Protein AF-A0A7Y1ZRL5-F1 (afdb_monomer_lite)

Radius of gyration: 30.41 Å; chains: 1; bounding box: 78×66×65 Å

Sequence (185 aa):
MGNNENMEHQAHEDAGFGELLNYFVDGILGANEQIVLFEHLTRCESCRTQLEAIMTFRRASRLEYIQIPPSVDDAFFNKLAINRANATTQHQKDVDRSILSANVALSLRTVLIAASVVFIIGLFVPSNMASGDTKIVETRQERVNLAGSAVSHAVQEAVYVFYPGLTITAEPVVEDLDERISIHN

Structure (mmCIF, N/CA/C/O backbone):
data_AF-A0A7Y1ZRL5-F1
#
_entry.id   AF-A0A7Y1ZRL5-F1
#
loop_
_atom_site.group_PDB
_atom_site.id
_atom_site.type_symbol
_atom_site.label_atom_id
_atom_site.label_alt_id
_atom_site.label_comp_id
_atom_site.label_asym_id
_atom_site.label_entity_id
_atom_site.label_seq_id
_atom_site.pdbx_PDB_ins_code
_atom_site.Cartn_x
_atom_site.Cartn_y
_atom_site.Cartn_z
_atom_site.occupancy
_atom_site.B_iso_or_equiv
_atom_site.auth_seq_id
_atom_site.auth_comp_id
_atom_site.auth_asym_id
_atom_site.auth_atom_id
_atom_site.pdbx_PDB_model_num
ATOM 1 N N . MET A 1 1 ? -29.703 -15.330 33.353 1.00 54.25 1 MET A N 1
ATOM 2 C CA . MET A 1 1 ? -30.588 -14.436 32.572 1.00 54.25 1 MET A CA 1
ATOM 3 C C . MET A 1 1 ? -30.128 -12.983 32.743 1.00 54.25 1 MET A C 1
ATOM 5 O O . MET A 1 1 ? -30.868 -12.195 33.300 1.00 54.25 1 MET A O 1
ATOM 9 N N . GLY A 1 2 ? -28.904 -12.628 32.327 1.00 54.22 2 GLY A N 1
ATOM 10 C CA . GLY A 1 2 ? -28.335 -11.299 32.632 1.00 54.22 2 GLY A CA 1
ATOM 11 C C . GLY A 1 2 ? -27.338 -10.745 31.610 1.00 54.22 2 GLY A C 1
ATOM 12 O O . GLY A 1 2 ? -26.551 -9.885 31.966 1.00 54.22 2 GLY A O 1
ATOM 13 N N . ASN A 1 3 ? -27.350 -11.231 30.361 1.00 59.69 3 ASN A N 1
ATOM 14 C CA . ASN A 1 3 ? -26.369 -10.824 29.340 1.00 59.69 3 ASN A CA 1
ATOM 15 C C . ASN A 1 3 ? -26.954 -9.983 28.188 1.00 59.69 3 ASN A C 1
ATOM 17 O O . ASN A 1 3 ? -26.206 -9.629 27.288 1.00 59.69 3 ASN A O 1
ATOM 21 N N . ASN A 1 4 ? -28.255 -9.662 28.185 1.00 59.91 4 ASN A N 1
ATOM 22 C CA . ASN A 1 4 ? -28.870 -8.976 27.037 1.00 59.91 4 ASN A CA 1
ATOM 23 C C . ASN A 1 4 ? -28.766 -7.444 27.080 1.00 59.91 4 ASN A C 1
ATOM 25 O O . ASN A 1 4 ? -28.758 -6.828 26.023 1.00 59.91 4 ASN A O 1
ATOM 29 N N . GLU A 1 5 ? -28.627 -6.820 28.252 1.00 63.09 5 GLU A N 1
ATOM 30 C CA . GLU A 1 5 ? -28.636 -5.348 28.353 1.00 63.09 5 GLU A CA 1
ATOM 31 C C . GLU A 1 5 ? -27.315 -4.702 27.887 1.00 63.09 5 GLU A C 1
ATOM 33 O O . GLU A 1 5 ? -27.314 -3.576 27.401 1.00 63.09 5 GLU A O 1
ATOM 38 N N . ASN A 1 6 ? -26.191 -5.431 27.921 1.00 59.66 6 ASN A N 1
ATOM 39 C CA . ASN A 1 6 ? -24.908 -4.925 27.409 1.00 59.66 6 ASN A CA 1
ATOM 40 C C . ASN A 1 6 ? -24.822 -4.909 25.873 1.00 59.66 6 ASN A C 1
ATOM 42 O O . ASN A 1 6 ? -23.938 -4.259 25.322 1.00 59.66 6 ASN A O 1
ATOM 46 N N . MET A 1 7 ? -25.719 -5.609 25.176 1.00 58.34 7 MET A N 1
ATOM 47 C CA . MET A 1 7 ? -25.650 -5.755 23.721 1.00 58.34 7 MET A CA 1
ATOM 48 C C . MET A 1 7 ? -26.295 -4.567 22.981 1.00 58.34 7 MET A C 1
ATOM 50 O O . MET A 1 7 ? -25.880 -4.243 21.871 1.00 58.34 7 MET A O 1
ATOM 54 N N . GLU A 1 8 ? -27.254 -3.868 23.601 1.00 60.03 8 GLU A N 1
ATOM 55 C CA . GLU A 1 8 ? -27.937 -2.717 22.982 1.00 60.03 8 GLU A CA 1
ATOM 56 C C . GLU A 1 8 ? -27.113 -1.425 23.030 1.00 60.03 8 GLU A C 1
ATOM 58 O O . GLU A 1 8 ? -27.149 -0.643 22.080 1.00 60.03 8 GLU A O 1
ATOM 63 N N . HIS A 1 9 ? -26.316 -1.202 24.081 1.00 57.09 9 HIS A N 1
ATOM 64 C CA . HIS A 1 9 ? -25.442 -0.025 24.127 1.00 57.09 9 HIS A CA 1
ATOM 65 C C . HIS A 1 9 ? -24.246 -0.124 23.178 1.00 57.09 9 HIS A C 1
ATOM 67 O O . HIS A 1 9 ? -23.812 0.893 22.642 1.00 57.09 9 HIS A O 1
ATOM 73 N N . GLN A 1 10 ? -23.773 -1.337 22.893 1.00 58.97 10 GLN A N 1
ATOM 74 C CA . GLN A 1 10 ? -22.658 -1.553 21.973 1.00 58.97 10 GLN A CA 1
ATOM 75 C C . GLN A 1 10 ? -23.055 -1.292 20.507 1.00 58.97 10 GLN A C 1
ATOM 77 O O . GLN A 1 10 ? -22.264 -0.769 19.731 1.00 58.97 10 GLN A O 1
ATOM 82 N N . ALA A 1 11 ? -24.318 -1.541 20.147 1.00 60.44 11 ALA A N 1
ATOM 83 C CA . ALA A 1 11 ? -24.822 -1.314 18.792 1.00 60.44 11 ALA A CA 1
ATOM 84 C C . ALA A 1 11 ? -24.900 0.175 18.392 1.00 60.44 11 ALA A C 1
ATOM 86 O O . ALA A 1 11 ? -24.890 0.493 17.203 1.00 60.44 11 ALA A O 1
ATOM 87 N N . HIS A 1 12 ? -24.996 1.092 19.361 1.00 59.75 12 HIS A N 1
ATOM 88 C CA . HIS A 1 12 ? -25.202 2.515 19.081 1.00 59.75 12 HIS A CA 1
ATOM 89 C C . HIS A 1 12 ? -23.893 3.291 18.851 1.00 59.75 12 HIS A C 1
ATOM 91 O O . HIS A 1 12 ? -23.906 4.265 18.097 1.00 59.75 12 HIS A O 1
ATOM 97 N N . GLU A 1 13 ? -22.773 2.861 19.448 1.00 63.38 13 GLU A N 1
ATOM 98 C CA . GLU A 1 13 ? -21.440 3.426 19.167 1.00 63.38 13 GLU A CA 1
ATOM 99 C C . GLU A 1 13 ? -20.881 2.944 17.819 1.00 63.38 13 GLU A C 1
ATOM 101 O O . GLU A 1 13 ? -20.238 3.718 17.106 1.00 63.38 13 GLU A O 1
ATOM 106 N N . ASP A 1 14 ? -21.198 1.713 17.409 1.00 68.06 14 ASP A N 1
ATOM 107 C CA . ASP A 1 14 ? -20.734 1.142 16.136 1.00 68.06 14 ASP A CA 1
ATOM 108 C C . ASP A 1 14 ? -21.329 1.857 14.903 1.00 68.06 14 ASP A C 1
ATOM 110 O O . ASP A 1 14 ? -20.720 1.877 13.829 1.00 68.06 14 ASP A O 1
ATOM 114 N N . ALA A 1 15 ? -22.489 2.509 15.047 1.00 74.94 15 ALA A N 1
ATOM 115 C CA . ALA A 1 15 ? -23.178 3.183 13.945 1.00 74.94 15 ALA A CA 1
ATOM 116 C C . ALA A 1 15 ? -22.355 4.327 13.317 1.00 74.94 15 ALA A C 1
ATOM 118 O O . ALA A 1 15 ? -22.410 4.521 12.103 1.00 74.94 15 ALA A O 1
ATOM 119 N N . GLY A 1 16 ? -21.557 5.051 14.113 1.00 85.50 16 GLY A N 1
ATOM 120 C CA . GLY A 1 16 ? -20.713 6.144 13.611 1.00 85.50 16 GLY A CA 1
ATOM 121 C C . GLY A 1 16 ? -19.502 5.658 12.807 1.00 85.50 16 GLY A C 1
ATOM 122 O O . GLY A 1 16 ? -19.075 6.307 11.852 1.00 85.50 16 GLY A O 1
ATOM 123 N N . PHE A 1 17 ? -18.971 4.478 13.135 1.00 92.50 17 PHE A N 1
ATOM 124 C CA . PHE A 1 17 ? -17.805 3.924 12.443 1.00 92.50 17 PHE A CA 1
ATOM 125 C C . PHE A 1 17 ? -18.144 3.344 11.069 1.00 92.50 17 PHE A C 1
ATOM 127 O O . PHE A 1 17 ? -17.279 3.317 10.191 1.00 92.50 17 PHE A O 1
ATOM 134 N N . GLY A 1 18 ? -19.400 2.950 10.843 1.00 92.56 18 GLY A N 1
ATOM 135 C CA . GLY A 1 18 ? -19.868 2.523 9.523 1.00 92.56 18 GLY A CA 1
ATOM 136 C C . GLY A 1 18 ? -19.705 3.607 8.451 1.00 92.56 18 GLY A C 1
ATOM 137 O O . GLY A 1 18 ? -19.315 3.307 7.323 1.00 92.56 18 GLY A O 1
ATOM 138 N N . GLU A 1 19 ? -19.938 4.874 8.799 1.00 94.56 19 GLU A N 1
ATOM 139 C CA . GLU A 1 19 ? -19.763 6.002 7.877 1.00 94.56 19 GLU A CA 1
ATOM 140 C C . GLU A 1 19 ? -18.278 6.267 7.577 1.00 94.56 19 GLU A C 1
ATOM 142 O O . GLU A 1 19 ? -17.886 6.366 6.412 1.00 94.56 19 GLU A O 1
ATOM 147 N N . LEU A 1 20 ? -17.429 6.264 8.612 1.00 96.81 20 LEU A N 1
ATOM 148 C CA . LEU A 1 20 ? -15.976 6.417 8.464 1.00 96.81 20 LEU A CA 1
ATOM 149 C C . LEU A 1 20 ? -15.363 5.307 7.600 1.00 96.81 20 LEU A C 1
ATOM 151 O O . LEU A 1 20 ? -14.459 5.573 6.808 1.00 96.81 20 LEU A O 1
ATOM 155 N N . LEU A 1 21 ? -15.863 4.072 7.716 1.00 96.69 21 LEU A N 1
ATOM 156 C CA . LEU A 1 21 ? -15.452 2.958 6.861 1.00 96.69 21 LEU A CA 1
ATOM 157 C C . LEU A 1 21 ? -15.752 3.226 5.384 1.00 96.69 21 LEU A C 1
ATOM 159 O O . LEU A 1 21 ? -14.894 2.965 4.540 1.00 96.69 21 LEU A O 1
ATOM 163 N N . ASN A 1 22 ? -16.929 3.767 5.064 1.00 95.62 22 ASN A N 1
ATOM 164 C CA . ASN A 1 22 ? -17.282 4.108 3.685 1.00 95.62 22 ASN A CA 1
ATOM 165 C C . ASN A 1 22 ? -16.369 5.213 3.140 1.00 95.62 22 ASN A C 1
ATOM 167 O O . ASN A 1 22 ? -15.776 5.042 2.076 1.00 95.62 22 ASN A O 1
ATOM 171 N N . TYR A 1 23 ? -16.155 6.286 3.906 1.00 97.62 23 TYR A N 1
ATOM 172 C CA . TYR A 1 23 ? -15.231 7.361 3.529 1.00 97.62 23 TYR A CA 1
ATOM 173 C C . TYR A 1 23 ? -13.789 6.878 3.355 1.00 97.62 23 TYR A C 1
ATOM 175 O O . TYR A 1 23 ? -13.093 7.315 2.435 1.00 97.62 23 TYR A O 1
ATOM 183 N N . PHE A 1 24 ? -13.335 5.953 4.206 1.00 97.81 24 PHE A N 1
ATOM 184 C CA . PHE A 1 24 ? -12.020 5.328 4.075 1.00 97.81 24 PHE A CA 1
ATOM 185 C C . PHE A 1 24 ? -11.912 4.536 2.776 1.00 97.81 24 PHE A C 1
ATOM 187 O O . PHE A 1 24 ? -10.957 4.695 2.016 1.00 97.81 24 PHE A O 1
ATOM 194 N N . VAL A 1 25 ? -12.913 3.704 2.501 1.00 96.75 25 VAL A N 1
ATOM 195 C CA . VAL A 1 25 ? -12.975 2.885 1.294 1.00 96.75 25 VAL A CA 1
ATOM 196 C C . VAL A 1 25 ? -13.019 3.770 0.043 1.00 96.75 25 VAL A C 1
ATOM 198 O O . VAL A 1 25 ? -12.340 3.469 -0.940 1.00 96.75 25 VAL A O 1
ATOM 201 N N . ASP A 1 26 ? -13.743 4.882 0.069 1.00 96.38 26 ASP A N 1
ATOM 202 C CA . ASP A 1 26 ? -13.809 5.840 -1.039 1.00 96.38 26 ASP A CA 1
ATOM 203 C C . ASP A 1 26 ? -12.564 6.734 -1.167 1.00 96.38 26 ASP A C 1
ATOM 205 O O . ASP A 1 26 ? -12.403 7.414 -2.177 1.00 96.38 26 ASP A O 1
ATOM 209 N N . GLY A 1 27 ? -11.637 6.677 -0.205 1.00 97.50 27 GLY A N 1
ATOM 210 C CA . GLY A 1 27 ? -10.384 7.433 -0.234 1.00 97.50 27 GLY A CA 1
ATOM 211 C C . GLY A 1 27 ? -10.542 8.920 0.089 1.00 97.50 27 GLY A C 1
ATOM 212 O O . GLY A 1 27 ? -9.632 9.696 -0.189 1.00 97.50 27 GLY A O 1
ATOM 213 N N . ILE A 1 28 ? -11.677 9.318 0.669 1.00 98.25 28 ILE A N 1
ATOM 214 C CA . ILE A 1 28 ? -11.983 10.711 1.036 1.00 98.25 28 ILE A CA 1
ATOM 215 C C . ILE A 1 28 ? -11.766 11.005 2.525 1.00 98.25 28 ILE A C 1
ATOM 217 O O . ILE A 1 28 ? -11.845 12.158 2.938 1.00 98.25 28 ILE A O 1
ATOM 221 N N . LEU A 1 29 ? -11.473 9.979 3.331 1.00 97.94 29 LEU A N 1
ATOM 222 C CA . LEU A 1 29 ? -11.256 10.128 4.769 1.00 97.94 29 LEU A CA 1
ATOM 223 C C . LEU A 1 29 ? -9.944 10.869 5.069 1.00 97.94 29 LEU A C 1
ATOM 225 O O . LEU A 1 29 ? -8.879 10.475 4.579 1.00 97.94 29 LEU A O 1
ATOM 229 N N . GLY A 1 30 ? -9.996 11.907 5.907 1.00 97.50 30 GLY A N 1
ATOM 230 C CA . GLY A 1 30 ? -8.820 12.703 6.258 1.00 97.50 30 GLY A CA 1
ATOM 231 C C . GLY A 1 30 ? -7.794 11.923 7.089 1.00 97.50 30 GLY A C 1
ATOM 232 O O . GLY A 1 30 ? -8.128 10.970 7.788 1.00 97.50 30 GLY A O 1
ATOM 233 N N . ALA A 1 31 ? -6.525 12.348 7.072 1.00 97.19 31 ALA A N 1
ATOM 234 C CA . ALA A 1 31 ? -5.444 11.641 7.774 1.00 97.19 31 ALA A CA 1
ATOM 235 C C . ALA A 1 31 ? -5.694 11.485 9.290 1.00 97.19 31 ALA A C 1
ATOM 237 O O . ALA A 1 31 ? -5.415 10.433 9.858 1.00 97.19 31 ALA A O 1
ATOM 238 N N . ASN A 1 32 ? -6.263 12.506 9.941 1.00 97.25 32 ASN A N 1
ATOM 239 C CA . ASN A 1 32 ? -6.581 12.450 11.372 1.00 97.25 32 ASN A CA 1
ATOM 240 C C . ASN A 1 32 ? -7.699 11.440 11.674 1.00 97.25 32 ASN A C 1
ATOM 242 O O . ASN A 1 32 ? -7.618 10.693 12.644 1.00 97.25 32 ASN A O 1
ATOM 246 N N . 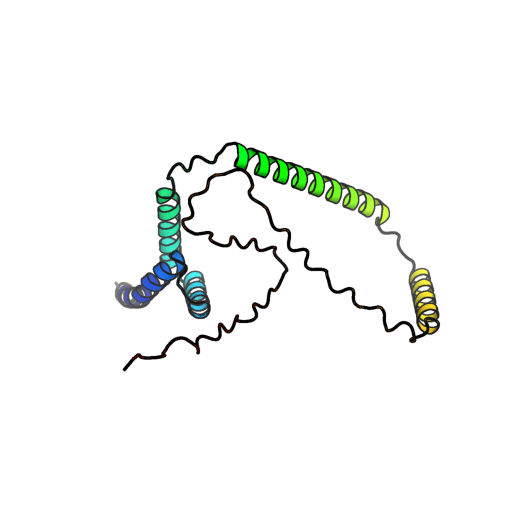GLU A 1 33 ? -8.724 11.383 10.826 1.00 97.19 33 GLU A N 1
ATOM 247 C CA . GLU A 1 33 ? -9.855 10.465 10.982 1.00 97.19 33 GLU A CA 1
ATOM 248 C C . GLU A 1 33 ? -9.448 9.020 10.675 1.00 97.19 33 GLU A C 1
ATOM 250 O O . GLU A 1 33 ? -9.928 8.091 11.322 1.00 97.19 33 GLU A O 1
ATOM 255 N N . GLN A 1 34 ? -8.503 8.820 9.748 1.00 97.88 34 GLN A N 1
ATOM 256 C CA . GLN A 1 34 ? -7.908 7.508 9.488 1.00 97.88 34 GLN A CA 1
ATOM 257 C C . GLN A 1 34 ? -7.235 6.934 10.741 1.00 97.88 34 GLN A C 1
ATOM 259 O O . GLN A 1 34 ? -7.406 5.751 11.023 1.00 97.88 34 GLN A O 1
ATOM 264 N N . ILE A 1 35 ? -6.515 7.751 11.522 1.00 97.81 35 ILE A N 1
ATOM 265 C CA . ILE A 1 35 ? -5.890 7.299 12.779 1.00 97.81 35 ILE A CA 1
ATOM 266 C C . ILE A 1 35 ? -6.960 6.792 13.754 1.00 97.81 35 ILE A C 1
ATOM 268 O O . ILE A 1 35 ? -6.815 5.698 14.299 1.00 97.81 35 ILE A O 1
ATOM 272 N N . VAL A 1 36 ? -8.048 7.550 13.923 1.00 96.81 36 VAL A N 1
ATOM 273 C CA . VAL A 1 36 ? -9.169 7.185 14.807 1.00 96.81 36 VAL A CA 1
ATOM 274 C C . VAL A 1 36 ? -9.846 5.893 14.339 1.00 96.81 36 VAL A C 1
ATOM 276 O O . VAL A 1 36 ? -10.085 4.989 15.143 1.00 96.81 36 VAL A O 1
ATOM 279 N N . LEU A 1 37 ? -10.107 5.765 13.035 1.00 97.06 37 LEU A N 1
ATOM 280 C CA . LEU A 1 37 ? -10.684 4.556 12.450 1.00 97.06 37 LEU A CA 1
ATOM 281 C C . LEU A 1 37 ? -9.774 3.340 12.665 1.00 97.06 37 LEU A C 1
ATOM 283 O O . LEU A 1 37 ? -10.248 2.282 13.081 1.00 97.06 37 LEU A O 1
ATOM 287 N N . PHE A 1 38 ? -8.469 3.470 12.415 1.00 97.69 38 PHE A N 1
ATOM 288 C CA . PHE A 1 38 ? -7.532 2.364 12.603 1.00 97.69 38 PHE A CA 1
ATOM 289 C C . PHE A 1 38 ? -7.394 1.965 14.068 1.00 97.69 38 PHE A C 1
ATOM 291 O O . PHE A 1 38 ? -7.361 0.768 14.354 1.00 97.69 38 PHE A O 1
ATOM 298 N N . GLU A 1 39 ? -7.376 2.921 14.999 1.00 97.12 39 GLU A N 1
ATOM 299 C CA . GLU A 1 39 ? -7.395 2.610 16.428 1.00 97.12 39 GLU A CA 1
ATOM 300 C C . GLU A 1 39 ? -8.628 1.766 16.785 1.00 97.12 39 GLU A C 1
ATOM 302 O O . GLU A 1 39 ? -8.487 0.711 17.413 1.00 97.12 39 GLU A O 1
ATOM 307 N N . HIS A 1 40 ? -9.815 2.159 16.318 1.00 96.06 40 HIS A N 1
ATOM 308 C CA . HIS A 1 40 ? -11.042 1.391 16.532 1.00 96.06 40 HIS A CA 1
ATOM 309 C C . HIS A 1 40 ? -10.962 -0.015 15.911 1.00 96.06 40 HIS A C 1
ATOM 311 O O . HIS A 1 40 ? -11.255 -1.007 16.584 1.00 96.06 40 HIS A O 1
ATOM 317 N N . LEU A 1 41 ? -10.475 -0.137 14.671 1.00 96.75 41 LEU A N 1
ATOM 318 C CA . LEU A 1 41 ? -10.327 -1.427 13.985 1.00 96.75 41 LEU A CA 1
ATOM 319 C C . LEU A 1 41 ? -9.391 -2.399 14.716 1.00 96.75 41 LEU A C 1
ATOM 321 O O . LEU A 1 41 ? -9.574 -3.610 14.609 1.00 96.75 41 LEU A O 1
ATOM 325 N N . THR A 1 42 ? -8.411 -1.923 15.491 1.00 97.75 42 THR A N 1
ATOM 326 C CA . THR A 1 42 ? -7.574 -2.834 16.297 1.00 97.75 42 THR A CA 1
ATOM 327 C C . THR A 1 42 ? -8.335 -3.504 17.442 1.00 97.75 42 THR A C 1
ATOM 329 O O . THR A 1 42 ? -7.941 -4.589 17.876 1.00 97.75 42 THR A O 1
ATOM 332 N N . ARG A 1 43 ? -9.422 -2.885 17.919 1.00 96.12 43 ARG A N 1
ATOM 333 C CA . ARG A 1 43 ? -10.199 -3.330 19.087 1.00 96.12 43 ARG A CA 1
ATOM 334 C C . ARG A 1 43 ? -11.541 -3.961 18.711 1.00 96.12 43 ARG A C 1
ATOM 336 O O . ARG A 1 43 ? -12.042 -4.784 19.469 1.00 96.12 43 ARG A O 1
ATOM 343 N N . CYS A 1 44 ? -12.105 -3.602 17.558 1.00 95.31 44 CYS A N 1
ATOM 344 C CA . CYS A 1 44 ? -13.449 -3.995 17.145 1.00 95.31 44 CYS A CA 1
ATOM 345 C C . CYS A 1 44 ? -13.436 -5.042 16.016 1.00 95.31 44 CYS A C 1
ATOM 347 O O . CYS A 1 44 ? -13.074 -4.761 14.871 1.00 95.31 44 CYS A O 1
ATOM 349 N N . GLU A 1 45 ? -13.834 -6.280 16.323 1.00 95.19 45 GLU A N 1
ATOM 350 C CA . GLU A 1 45 ? -13.877 -7.374 15.342 1.00 95.19 45 GLU A CA 1
ATOM 351 C C . GLU A 1 45 ? -15.009 -7.225 14.315 1.00 95.19 45 GLU A C 1
ATOM 353 O O . GLU A 1 45 ? -14.791 -7.497 13.131 1.00 95.19 45 GLU A O 1
ATOM 358 N N . SER A 1 46 ? -16.180 -6.729 14.724 1.00 93.56 46 SER A N 1
ATOM 359 C CA . SER A 1 46 ? -17.317 -6.490 13.822 1.00 93.56 46 SER A CA 1
ATOM 360 C C . SER A 1 46 ? -16.950 -5.488 12.722 1.00 93.56 46 SER A C 1
ATOM 362 O O . SER A 1 46 ? -17.129 -5.778 11.541 1.00 93.56 46 SER A O 1
ATOM 364 N N . CYS A 1 47 ? -16.321 -4.361 13.063 1.00 95.31 47 CYS A N 1
ATOM 365 C CA . CYS A 1 47 ? -15.901 -3.378 12.062 1.00 95.31 47 CYS A CA 1
ATOM 366 C C . CYS A 1 47 ? -14.796 -3.901 11.128 1.00 95.31 47 CYS A C 1
ATOM 368 O O . CYS A 1 47 ? -14.797 -3.579 9.939 1.00 95.31 47 CYS A O 1
ATOM 370 N N . ARG A 1 48 ? -13.881 -4.758 11.610 1.00 97.00 48 ARG A N 1
ATOM 371 C CA . ARG A 1 48 ? -12.887 -5.416 10.736 1.00 97.00 48 ARG A CA 1
ATOM 372 C C . ARG A 1 48 ? -13.539 -6.349 9.725 1.00 97.00 48 ARG A C 1
ATOM 374 O O . ARG A 1 48 ? -13.209 -6.285 8.543 1.00 97.00 48 ARG A O 1
ATOM 381 N N . THR A 1 49 ? -14.459 -7.196 10.180 1.00 96.56 49 THR A N 1
ATOM 382 C CA . THR A 1 49 ? -15.174 -8.126 9.292 1.00 96.56 49 THR A CA 1
ATOM 383 C C . THR A 1 49 ? -16.035 -7.375 8.274 1.00 96.56 49 THR A C 1
ATOM 385 O O . THR A 1 49 ? -16.066 -7.748 7.101 1.00 96.56 49 THR A O 1
ATOM 388 N N . GLN A 1 50 ? -16.649 -6.254 8.669 1.00 95.88 50 GLN A N 1
ATOM 389 C CA . GLN A 1 50 ? -17.368 -5.368 7.751 1.00 95.88 50 GLN A CA 1
ATOM 390 C C . GLN A 1 50 ? -16.441 -4.754 6.689 1.00 95.88 50 GLN A C 1
ATOM 392 O O . GLN A 1 50 ? -16.761 -4.799 5.499 1.00 95.88 50 GLN A O 1
ATOM 397 N N . LEU A 1 51 ? -15.277 -4.226 7.086 1.00 97.00 51 LEU A N 1
ATOM 398 C CA . LEU A 1 51 ? -14.278 -3.700 6.150 1.00 97.00 51 LEU A CA 1
ATOM 399 C C . LEU A 1 51 ? -13.811 -4.772 5.155 1.00 97.00 51 LEU A C 1
ATOM 401 O O . LEU A 1 51 ? -13.734 -4.518 3.952 1.00 97.00 51 LEU A O 1
ATOM 405 N N . GLU A 1 52 ? -13.526 -5.982 5.637 1.00 97.69 52 GLU A N 1
ATOM 406 C CA . GLU A 1 52 ? -13.126 -7.108 4.791 1.00 97.69 52 GLU A CA 1
ATOM 407 C C . GLU A 1 52 ? -14.218 -7.482 3.777 1.00 97.69 52 GLU A C 1
ATOM 409 O O . GLU A 1 52 ? -13.916 -7.683 2.593 1.00 97.69 52 GLU A O 1
ATOM 414 N N . ALA A 1 53 ? -15.485 -7.507 4.202 1.00 96.75 53 ALA A N 1
ATOM 415 C CA . ALA A 1 53 ? -16.620 -7.761 3.320 1.00 96.75 53 ALA A CA 1
ATOM 416 C C . ALA A 1 53 ? -16.738 -6.694 2.218 1.00 96.75 53 ALA A C 1
ATOM 418 O O . ALA A 1 53 ? -16.867 -7.042 1.041 1.00 96.75 53 ALA A O 1
ATOM 419 N N . ILE A 1 54 ? -16.611 -5.407 2.567 1.00 95.94 54 ILE A N 1
ATOM 420 C CA . ILE A 1 54 ? -16.643 -4.296 1.601 1.00 95.94 54 ILE A CA 1
ATOM 421 C C . ILE A 1 54 ? -15.482 -4.405 0.602 1.00 95.94 54 ILE A C 1
ATOM 423 O O . ILE A 1 54 ? -15.680 -4.272 -0.609 1.00 95.94 54 ILE A O 1
ATOM 427 N N . MET A 1 55 ? -14.267 -4.689 1.078 1.00 95.44 55 MET A N 1
ATOM 428 C CA . MET A 1 55 ? -13.087 -4.833 0.217 1.00 95.44 55 MET A CA 1
ATOM 429 C C . MET A 1 55 ? -13.199 -6.044 -0.714 1.00 95.44 55 MET A C 1
ATOM 431 O O . MET A 1 55 ? -12.825 -5.958 -1.887 1.00 95.44 55 MET A O 1
ATOM 435 N N . THR A 1 56 ? -13.745 -7.154 -0.221 1.00 94.62 56 THR A N 1
ATOM 436 C CA . THR A 1 56 ? -14.006 -8.358 -1.021 1.00 94.62 56 THR A CA 1
ATOM 437 C C . THR A 1 56 ? -15.048 -8.082 -2.096 1.00 94.62 56 THR A C 1
ATOM 439 O O . THR A 1 56 ? -14.809 -8.380 -3.269 1.00 94.62 56 THR A O 1
ATOM 442 N N . PHE A 1 57 ? -16.156 -7.434 -1.729 1.00 93.81 57 PHE A N 1
ATOM 443 C CA . PHE A 1 57 ? -17.177 -7.001 -2.677 1.00 93.81 57 PHE A CA 1
ATOM 444 C C . PHE A 1 57 ? -16.586 -6.082 -3.750 1.00 93.81 57 PHE A C 1
ATOM 446 O O . PHE A 1 57 ? -16.785 -6.321 -4.938 1.00 93.81 57 PHE A O 1
ATOM 453 N N . ARG A 1 58 ? -15.779 -5.085 -3.365 1.00 90.94 58 ARG A N 1
ATOM 454 C CA . ARG A 1 58 ? -15.122 -4.189 -4.326 1.00 90.94 58 ARG A CA 1
ATOM 455 C C . ARG A 1 58 ? -14.208 -4.933 -5.290 1.00 90.94 58 ARG A C 1
ATOM 457 O O . ARG A 1 58 ? -14.278 -4.677 -6.490 1.00 90.94 58 ARG A O 1
ATOM 464 N N . ARG A 1 59 ? -13.391 -5.871 -4.805 1.00 88.62 59 ARG A N 1
ATOM 465 C CA . ARG A 1 59 ? -12.547 -6.710 -5.673 1.00 88.62 59 ARG A CA 1
ATOM 466 C C . ARG A 1 59 ? -13.383 -7.521 -6.658 1.00 88.62 59 ARG A C 1
ATOM 468 O O . ARG A 1 59 ? -13.035 -7.551 -7.830 1.00 88.62 59 ARG A O 1
ATOM 475 N N . ALA A 1 60 ? -14.484 -8.116 -6.201 1.00 88.25 60 ALA A N 1
ATOM 476 C CA . ALA A 1 60 ? -15.395 -8.868 -7.061 1.00 88.25 60 ALA A CA 1
ATOM 477 C C . ALA A 1 60 ? -16.113 -7.966 -8.082 1.00 88.25 60 ALA A C 1
ATOM 479 O O . ALA A 1 60 ? -16.255 -8.344 -9.239 1.00 88.25 60 ALA A O 1
ATOM 480 N N . SER A 1 61 ? -16.517 -6.756 -7.682 1.00 89.00 61 SER A N 1
ATOM 481 C CA . SER A 1 61 ? -17.198 -5.792 -8.559 1.00 89.00 61 SER A CA 1
ATOM 482 C C . SER A 1 61 ? -16.281 -5.198 -9.631 1.00 89.00 61 SER A C 1
ATOM 484 O O . SER A 1 61 ? -16.731 -4.905 -10.729 1.00 89.00 61 SER A O 1
ATOM 486 N N . ARG A 1 62 ? -14.981 -5.062 -9.336 1.00 83.38 62 ARG A N 1
ATOM 487 C CA . ARG A 1 62 ? -13.966 -4.546 -10.266 1.00 83.38 62 ARG A CA 1
ATOM 488 C C . ARG A 1 62 ? -13.473 -5.593 -11.266 1.00 83.38 62 ARG A C 1
ATOM 490 O O . ARG A 1 62 ? -12.529 -5.317 -11.997 1.00 83.38 62 ARG A O 1
ATOM 497 N N . LEU A 1 63 ? -14.098 -6.770 -11.332 1.00 72.38 63 LEU A N 1
ATOM 498 C CA . LEU A 1 63 ? -13.824 -7.786 -12.353 1.00 72.38 63 LEU A CA 1
ATOM 499 C C . LEU A 1 63 ? -14.394 -7.405 -13.732 1.00 72.38 63 LEU A C 1
ATOM 501 O O . LEU A 1 63 ? -14.799 -8.275 -14.503 1.00 72.38 63 LEU A O 1
ATOM 505 N N . GLU A 1 64 ? -14.406 -6.117 -14.074 1.00 70.62 64 GLU A N 1
ATOM 506 C CA . GLU A 1 64 ? -14.492 -5.740 -15.476 1.00 70.62 64 GLU A CA 1
ATOM 507 C C . GLU A 1 64 ? -13.208 -6.216 -16.149 1.00 70.62 64 GLU A C 1
ATOM 509 O O . GLU A 1 64 ? -12.094 -5.939 -15.698 1.00 70.62 64 GLU A O 1
ATOM 514 N N . TYR A 1 65 ? -13.370 -7.009 -17.204 1.00 67.31 65 TYR A N 1
ATOM 515 C CA . TYR A 1 65 ? -12.257 -7.533 -17.974 1.00 67.31 65 TYR A CA 1
ATOM 516 C C . TYR A 1 65 ? -11.604 -6.373 -18.736 1.00 67.31 65 TYR A C 1
ATOM 518 O O . TYR A 1 65 ? -11.953 -6.081 -19.880 1.00 67.31 65 TYR A O 1
ATOM 526 N N . ILE A 1 66 ? -10.678 -5.673 -18.082 1.00 76.50 66 ILE A N 1
ATOM 527 C CA . ILE A 1 66 ? -9.835 -4.676 -18.731 1.00 76.50 66 ILE A CA 1
ATOM 528 C C . ILE A 1 66 ? -8.886 -5.456 -19.642 1.00 76.50 66 ILE A C 1
ATOM 530 O O . ILE A 1 66 ? -7.954 -6.108 -19.171 1.00 76.50 66 ILE A O 1
ATOM 534 N N . GLN A 1 67 ? -9.145 -5.423 -20.952 1.00 78.69 67 GLN A N 1
ATOM 535 C CA . GLN A 1 67 ? -8.200 -5.928 -21.946 1.00 78.69 67 GLN A CA 1
ATOM 536 C C . GLN A 1 67 ? -6.958 -5.039 -21.895 1.00 78.69 67 GLN A C 1
ATOM 538 O O . GLN A 1 67 ? -6.970 -3.916 -22.399 1.00 78.69 67 GLN A O 1
ATOM 543 N N . ILE A 1 68 ? -5.897 -5.520 -21.253 1.00 80.62 68 ILE A N 1
ATOM 544 C CA . ILE A 1 68 ? -4.605 -4.843 -21.281 1.00 80.62 68 ILE A CA 1
ATOM 545 C C . ILE A 1 68 ? -4.034 -5.035 -22.694 1.00 80.62 68 ILE A C 1
ATOM 547 O O . ILE A 1 68 ? -3.972 -6.169 -23.175 1.00 80.62 68 ILE A O 1
ATOM 551 N N . PRO A 1 69 ? -3.655 -3.961 -23.411 1.00 84.19 69 PRO A N 1
ATOM 552 C CA . PRO A 1 69 ? -3.013 -4.104 -24.708 1.00 84.19 69 PRO A CA 1
ATOM 553 C C . PRO A 1 69 ? -1.706 -4.903 -24.572 1.00 84.19 69 PRO A C 1
ATOM 555 O O . PRO A 1 69 ? -0.915 -4.603 -23.674 1.00 84.19 69 PRO A O 1
ATOM 558 N N . PRO A 1 70 ? -1.411 -5.848 -25.484 1.00 83.38 70 PRO A N 1
ATOM 559 C CA . PRO A 1 70 ? -0.240 -6.724 -25.365 1.00 83.38 70 PRO A CA 1
ATOM 560 C C . PRO A 1 70 ? 1.089 -5.952 -25.317 1.00 83.38 70 PRO A C 1
ATOM 562 O O . PRO A 1 70 ? 2.040 -6.380 -24.673 1.00 83.38 70 PRO A O 1
ATOM 565 N N . SER A 1 71 ? 1.147 -4.762 -25.924 1.00 86.94 71 SER A N 1
ATOM 566 C CA . SER A 1 71 ? 2.329 -3.894 -25.881 1.00 86.94 71 SER A CA 1
ATOM 567 C C . SER A 1 71 ? 2.669 -3.372 -24.478 1.00 86.94 71 SER A C 1
ATOM 569 O O . SER A 1 71 ? 3.840 -3.111 -24.194 1.00 86.94 71 SER A O 1
ATOM 571 N N . VAL A 1 72 ? 1.672 -3.206 -23.601 1.00 86.56 72 VAL A N 1
ATOM 572 C CA . VAL A 1 72 ? 1.874 -2.765 -22.210 1.00 86.56 72 VAL A CA 1
ATOM 573 C C . VAL A 1 72 ? 2.402 -3.921 -21.365 1.00 86.56 72 VAL A C 1
ATOM 575 O O . VAL A 1 72 ? 3.328 -3.726 -20.573 1.00 86.56 72 VAL A O 1
ATOM 578 N N . ASP A 1 73 ? 1.874 -5.124 -21.590 1.00 88.31 73 ASP A N 1
ATOM 579 C CA . ASP A 1 73 ? 2.319 -6.338 -20.910 1.00 88.31 73 ASP A CA 1
ATOM 580 C C . ASP A 1 73 ? 3.783 -6.651 -21.236 1.00 88.31 73 ASP A C 1
ATOM 582 O O . ASP A 1 73 ? 4.589 -6.821 -20.319 1.00 88.31 73 ASP A O 1
ATOM 586 N N . ASP A 1 74 ? 4.174 -6.628 -22.513 1.00 92.19 74 ASP A N 1
ATOM 587 C CA . ASP A 1 74 ? 5.554 -6.920 -22.925 1.00 92.19 74 ASP A CA 1
ATOM 588 C C . ASP A 1 74 ? 6.568 -5.963 -22.278 1.00 92.19 74 ASP A C 1
ATOM 590 O O . ASP A 1 74 ? 7.609 -6.384 -21.760 1.00 92.19 74 ASP A O 1
ATOM 594 N N . ALA A 1 75 ? 6.255 -4.663 -22.255 1.00 89.12 75 ALA A N 1
ATOM 595 C CA . ALA A 1 75 ? 7.109 -3.658 -21.629 1.00 89.12 75 ALA A CA 1
ATOM 596 C C . ALA A 1 75 ? 7.218 -3.864 -20.109 1.00 89.12 75 ALA A C 1
ATOM 598 O O . ALA A 1 75 ? 8.306 -3.718 -19.535 1.00 89.12 75 ALA A O 1
ATOM 599 N N . PHE A 1 76 ? 6.110 -4.217 -19.452 1.00 91.00 76 PHE A N 1
ATOM 600 C CA . PHE A 1 76 ? 6.079 -4.507 -18.022 1.00 91.00 76 PHE A CA 1
ATOM 601 C C . PHE A 1 76 ? 6.886 -5.765 -17.679 1.00 91.00 76 PHE A C 1
ATOM 603 O O . PHE A 1 76 ? 7.769 -5.711 -16.817 1.00 91.00 76 PHE A O 1
ATOM 610 N N . PHE A 1 77 ? 6.653 -6.876 -18.380 1.00 92.75 77 PHE A N 1
ATOM 611 C CA . PHE A 1 77 ? 7.360 -8.134 -18.137 1.00 92.75 77 PHE A CA 1
ATOM 612 C C . PHE A 1 77 ? 8.851 -8.031 -18.451 1.00 92.75 77 PHE A C 1
ATOM 614 O O . PHE A 1 77 ? 9.661 -8.597 -17.716 1.00 92.75 77 PHE A O 1
ATOM 621 N N . ASN A 1 78 ? 9.241 -7.253 -19.463 1.00 94.81 78 ASN A N 1
ATOM 622 C CA . ASN A 1 78 ? 10.649 -6.988 -19.739 1.00 94.81 78 ASN A CA 1
ATOM 623 C C . ASN A 1 78 ? 11.311 -6.205 -18.588 1.00 94.81 78 ASN A C 1
ATOM 625 O O . ASN A 1 78 ? 12.361 -6.606 -18.083 1.00 94.81 78 ASN A O 1
ATOM 629 N N . LYS A 1 79 ? 10.662 -5.148 -18.074 1.00 93.75 79 LYS A N 1
ATOM 630 C CA . LYS A 1 79 ? 11.150 -4.430 -16.879 1.00 93.75 79 LYS A CA 1
ATOM 631 C C . LYS A 1 79 ? 11.257 -5.349 -15.661 1.00 93.75 79 LYS A C 1
ATOM 633 O O . LYS A 1 79 ? 12.246 -5.286 -14.929 1.00 93.75 79 LYS A O 1
ATOM 638 N N . LEU A 1 80 ? 10.273 -6.223 -15.454 1.00 93.75 80 LEU A N 1
ATOM 639 C CA . LEU A 1 80 ? 10.287 -7.191 -14.359 1.00 93.75 80 LEU A CA 1
ATOM 640 C C . LEU A 1 80 ? 11.443 -8.195 -14.508 1.00 93.75 80 LEU A C 1
ATOM 642 O O . LEU A 1 80 ? 12.120 -8.503 -13.526 1.00 93.75 80 LEU A O 1
ATOM 646 N N . ALA A 1 81 ? 11.703 -8.669 -15.729 1.00 93.94 81 ALA A N 1
ATOM 647 C CA . ALA A 1 81 ? 12.807 -9.574 -16.037 1.00 93.94 81 ALA A CA 1
ATOM 648 C C . ALA A 1 81 ? 14.171 -8.917 -15.779 1.00 93.94 81 ALA A C 1
ATOM 650 O O . ALA A 1 81 ? 15.028 -9.529 -15.139 1.00 93.94 81 ALA A O 1
ATOM 651 N N . ILE A 1 82 ? 14.344 -7.655 -16.187 1.00 94.75 82 ILE A N 1
ATOM 652 C CA . ILE A 1 82 ? 15.552 -6.865 -15.907 1.00 94.75 82 ILE A CA 1
ATOM 653 C C . ILE A 1 82 ? 15.747 -6.703 -14.393 1.00 94.75 82 ILE A C 1
ATOM 655 O O . ILE A 1 82 ? 16.831 -6.978 -13.878 1.00 94.75 82 ILE A O 1
ATOM 659 N N . ASN A 1 83 ? 14.700 -6.324 -13.654 1.00 92.56 83 ASN A N 1
ATOM 660 C CA . ASN A 1 83 ? 14.780 -6.165 -12.198 1.00 92.56 83 ASN A CA 1
ATOM 661 C C . ASN A 1 83 ? 15.105 -7.482 -11.487 1.00 92.56 83 ASN A C 1
ATOM 663 O O . ASN A 1 83 ? 15.925 -7.500 -10.568 1.00 92.56 83 ASN A O 1
ATOM 667 N N . ARG A 1 84 ? 14.520 -8.596 -11.935 1.00 92.25 84 ARG A N 1
ATOM 668 C CA . ARG A 1 84 ? 14.826 -9.927 -11.402 1.00 92.25 84 ARG A CA 1
ATOM 669 C C . ARG A 1 84 ? 16.277 -10.321 -11.672 1.00 92.25 84 ARG A C 1
ATOM 671 O O . ARG A 1 84 ? 16.947 -10.790 -10.753 1.00 92.25 84 ARG A O 1
ATOM 678 N N . ALA A 1 85 ? 16.776 -10.104 -12.889 1.00 92.31 85 ALA A N 1
ATOM 679 C CA . ALA A 1 85 ? 18.177 -10.352 -13.223 1.00 92.31 85 ALA A CA 1
ATOM 680 C C . ALA A 1 85 ? 19.107 -9.517 -12.325 1.00 92.31 85 ALA A C 1
ATOM 682 O O . ALA A 1 85 ? 20.017 -10.059 -11.694 1.00 92.31 85 ALA A O 1
ATOM 683 N N . ASN A 1 86 ? 18.809 -8.229 -12.148 1.00 91.38 86 ASN A N 1
ATOM 684 C CA . ASN A 1 86 ? 19.578 -7.344 -11.275 1.00 91.38 86 ASN A CA 1
ATOM 685 C C . ASN A 1 86 ? 19.577 -7.818 -9.811 1.00 91.38 86 ASN A C 1
ATOM 687 O O . ASN A 1 86 ? 20.650 -7.921 -9.213 1.00 91.38 86 ASN A O 1
ATOM 691 N N . ALA A 1 87 ? 18.420 -8.194 -9.258 1.00 88.19 87 ALA A N 1
ATOM 692 C CA . ALA A 1 87 ? 18.312 -8.696 -7.885 1.00 88.19 87 ALA A CA 1
ATOM 693 C C . ALA A 1 87 ? 19.147 -9.972 -7.662 1.00 88.19 87 ALA A C 1
ATOM 695 O O . ALA A 1 87 ? 19.841 -10.097 -6.652 1.00 88.19 87 ALA A O 1
ATOM 696 N N . THR A 1 88 ? 19.153 -10.899 -8.629 1.00 84.12 88 THR A N 1
ATOM 697 C CA . THR A 1 88 ? 19.971 -12.122 -8.527 1.00 84.12 88 THR A CA 1
ATOM 698 C C . THR A 1 88 ? 21.472 -11.833 -8.555 1.00 84.12 88 THR A C 1
ATOM 700 O O . THR A 1 88 ? 22.222 -12.420 -7.775 1.00 84.12 88 THR A O 1
ATOM 703 N N . THR A 1 89 ? 21.922 -10.875 -9.375 1.00 80.06 89 THR A N 1
ATOM 704 C CA . THR A 1 89 ? 23.345 -10.492 -9.405 1.00 80.06 89 THR A CA 1
ATOM 705 C C . THR A 1 89 ? 23.799 -9.790 -8.126 1.00 80.06 89 THR A C 1
ATOM 707 O O . THR A 1 89 ? 24.949 -9.955 -7.719 1.00 80.06 89 THR A O 1
ATOM 710 N N . GLN A 1 90 ? 22.919 -9.031 -7.464 1.00 75.56 90 GLN A N 1
ATOM 711 C CA . GLN A 1 90 ? 23.222 -8.423 -6.166 1.00 75.56 90 GLN A CA 1
ATOM 712 C C . GLN A 1 90 ? 23.391 -9.488 -5.083 1.00 75.56 90 GLN A C 1
ATOM 714 O O . GLN A 1 90 ? 24.414 -9.496 -4.403 1.00 75.56 90 GLN A O 1
ATOM 719 N N . HIS A 1 91 ? 22.471 -10.453 -5.011 1.00 73.06 91 HIS A N 1
ATOM 720 C CA . HIS A 1 91 ? 22.579 -11.552 -4.052 1.00 73.06 91 HIS A CA 1
ATOM 721 C C . HIS A 1 91 ? 23.865 -12.374 -4.256 1.00 73.06 91 HIS A C 1
ATOM 723 O O . HIS A 1 91 ? 24.485 -12.809 -3.289 1.00 73.06 91 HIS A O 1
ATOM 729 N N . GLN A 1 92 ? 24.307 -12.577 -5.501 1.00 71.62 92 GLN A N 1
ATOM 730 C CA . GLN A 1 92 ? 25.563 -13.283 -5.773 1.00 71.62 92 GLN A CA 1
ATOM 731 C C . GLN A 1 92 ? 26.793 -12.484 -5.310 1.00 71.62 92 GLN A C 1
ATOM 733 O O . GLN A 1 92 ? 27.699 -13.052 -4.705 1.00 71.62 92 GLN A O 1
ATOM 738 N N . LYS A 1 93 ? 26.799 -11.159 -5.510 1.00 71.88 93 LYS A N 1
ATOM 739 C CA . LYS A 1 93 ? 27.870 -10.280 -5.009 1.00 71.88 93 LYS A CA 1
ATOM 740 C C . LYS A 1 93 ? 27.930 -10.240 -3.485 1.00 71.88 93 LYS A C 1
ATOM 742 O O . LYS A 1 93 ? 29.025 -10.139 -2.937 1.00 71.88 93 LYS A O 1
ATOM 747 N N . ASP A 1 94 ? 26.789 -10.322 -2.809 1.00 68.81 94 ASP A N 1
ATOM 748 C CA . ASP A 1 94 ? 26.742 -10.365 -1.347 1.00 68.81 94 ASP A CA 1
ATOM 749 C C . ASP A 1 94 ? 27.248 -11.706 -0.805 1.00 68.81 94 ASP A C 1
ATOM 751 O O . ASP A 1 94 ? 27.965 -11.720 0.193 1.00 68.81 94 ASP A O 1
ATOM 755 N N . VAL A 1 95 ? 26.989 -12.821 -1.498 1.00 71.38 95 VAL A N 1
ATOM 756 C CA . VAL A 1 95 ? 27.585 -14.125 -1.159 1.00 71.38 95 VAL A CA 1
ATOM 757 C C . VAL A 1 95 ? 29.103 -14.102 -1.368 1.00 71.38 95 VAL A C 1
ATOM 759 O O . VAL A 1 95 ? 29.837 -14.480 -0.456 1.00 71.38 95 VAL A O 1
ATOM 762 N N . ASP A 1 96 ? 29.597 -13.574 -2.490 1.00 66.75 96 ASP A N 1
ATOM 763 C CA . ASP A 1 96 ? 31.044 -13.457 -2.737 1.00 66.75 96 ASP A CA 1
ATOM 764 C C . ASP A 1 96 ? 31.728 -12.509 -1.736 1.00 66.75 96 ASP A C 1
ATOM 766 O O . ASP A 1 96 ? 32.827 -12.786 -1.245 1.00 66.75 96 ASP A O 1
ATOM 770 N N . ARG A 1 97 ? 31.059 -11.414 -1.350 1.00 64.31 97 ARG A N 1
ATOM 771 C CA . ARG A 1 97 ? 31.528 -10.540 -0.267 1.00 64.31 97 ARG A CA 1
ATOM 772 C C . ARG A 1 97 ? 31.475 -11.224 1.091 1.00 64.31 97 ARG A C 1
ATOM 774 O O . ARG A 1 97 ? 32.379 -10.984 1.880 1.00 64.31 97 ARG A O 1
ATOM 781 N N . SER A 1 98 ? 30.495 -12.090 1.350 1.00 62.81 98 SER A N 1
ATOM 782 C CA . SER A 1 98 ? 30.402 -12.838 2.609 1.00 62.81 98 SER A CA 1
ATOM 783 C C . SER A 1 98 ? 31.551 -13.835 2.793 1.00 62.81 98 SER A C 1
ATOM 785 O O . SER A 1 98 ? 31.996 -14.058 3.917 1.00 62.81 98 SER A O 1
ATOM 787 N N . ILE A 1 99 ? 32.093 -14.373 1.693 1.00 61.56 99 ILE A N 1
ATOM 788 C CA . ILE A 1 99 ? 33.275 -15.247 1.717 1.00 61.56 99 ILE A CA 1
ATOM 789 C C . ILE A 1 99 ? 34.543 -14.431 2.021 1.00 61.56 99 ILE A C 1
ATOM 791 O O . ILE A 1 99 ? 35.420 -14.898 2.743 1.00 61.56 99 ILE A O 1
ATOM 795 N N . LEU A 1 100 ? 34.624 -13.185 1.543 1.00 59.69 100 LEU A N 1
ATOM 796 C CA . LEU A 1 100 ? 35.712 -12.255 1.884 1.00 59.69 100 LEU A CA 1
ATOM 797 C C . LEU A 1 100 ? 35.553 -11.622 3.276 1.00 59.69 100 LEU A C 1
ATOM 799 O O . LEU A 1 100 ? 36.549 -11.286 3.914 1.00 59.69 100 LEU A O 1
ATOM 803 N N . SER A 1 101 ? 34.321 -11.478 3.769 1.00 58.12 101 SER A N 1
ATOM 804 C CA . SER A 1 101 ? 34.006 -11.007 5.121 1.00 58.12 101 SER A CA 1
ATOM 805 C C . SER A 1 101 ? 33.831 -12.152 6.116 1.00 58.12 101 SER A C 1
ATOM 807 O O . SER A 1 101 ? 33.298 -11.927 7.204 1.00 58.12 101 SER A O 1
ATOM 809 N N . ALA A 1 102 ? 34.253 -13.371 5.762 1.00 57.56 102 ALA A N 1
ATOM 810 C CA . ALA A 1 102 ? 34.320 -14.502 6.670 1.00 57.56 102 ALA A CA 1
ATOM 811 C C . ALA A 1 102 ? 35.316 -14.166 7.786 1.00 57.56 102 ALA A C 1
ATOM 813 O O . ALA A 1 102 ? 36.511 -14.402 7.653 1.00 57.56 102 ALA A O 1
ATOM 814 N N . ASN A 1 103 ? 34.796 -13.533 8.842 1.00 59.12 103 ASN A N 1
ATOM 815 C CA . ASN A 1 103 ? 35.385 -13.269 10.151 1.00 59.12 103 ASN A CA 1
ATOM 816 C C . ASN A 1 103 ? 36.903 -13.476 10.220 1.00 59.12 103 ASN A C 1
ATOM 818 O O . ASN A 1 103 ? 37.391 -14.378 10.903 1.00 59.12 103 ASN A O 1
ATOM 822 N N . VAL A 1 104 ? 37.668 -12.610 9.552 1.00 62.44 104 VAL A N 1
ATOM 823 C CA . VAL A 1 104 ? 39.071 -12.445 9.915 1.00 62.44 104 VAL A CA 1
ATOM 824 C C . VAL A 1 104 ? 39.032 -11.863 11.318 1.00 62.44 104 VAL A C 1
ATOM 826 O O . VAL A 1 104 ? 38.597 -10.727 11.504 1.00 6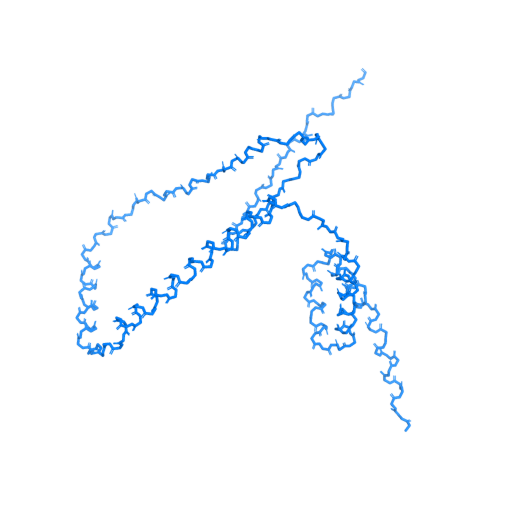2.44 104 VAL A O 1
ATOM 829 N N . ALA A 1 105 ? 39.408 -12.660 12.318 1.00 62.16 105 ALA A N 1
ATOM 830 C CA . ALA A 1 105 ? 39.538 -12.201 13.691 1.00 62.16 105 ALA A CA 1
ATOM 831 C C . ALA A 1 105 ? 40.609 -11.102 13.725 1.00 62.16 105 ALA A C 1
ATOM 833 O O . ALA A 1 105 ? 41.807 -11.367 13.838 1.00 62.16 105 ALA A O 1
ATOM 834 N N . LEU A 1 106 ? 40.180 -9.854 13.550 1.00 67.44 106 LEU A N 1
ATOM 835 C CA . LEU A 1 106 ? 41.053 -8.698 13.625 1.00 67.44 106 LEU A CA 1
ATOM 836 C C . LEU A 1 106 ? 41.536 -8.603 15.067 1.00 67.44 106 LEU A C 1
ATOM 838 O O . LEU A 1 106 ? 40.753 -8.387 15.991 1.00 67.44 106 LEU A O 1
ATOM 842 N N . SER A 1 107 ? 42.837 -8.804 15.272 1.00 79.25 107 SER A N 1
ATOM 843 C CA . SER A 1 107 ? 43.418 -8.624 16.596 1.00 79.25 107 SER A CA 1
ATOM 844 C C . SER A 1 107 ? 43.212 -7.173 17.042 1.00 79.25 107 SER A C 1
ATOM 846 O O . SER A 1 107 ? 43.306 -6.241 16.243 1.00 79.25 107 SER A O 1
ATOM 848 N N . LEU A 1 108 ? 43.012 -6.951 18.338 1.00 83.81 108 LEU A N 1
ATOM 849 C CA . LEU A 1 108 ? 42.857 -5.604 18.898 1.00 83.81 108 LEU A CA 1
ATOM 850 C C . LEU A 1 108 ? 44.007 -4.651 18.497 1.00 83.81 108 LEU A C 1
ATOM 852 O O . LEU A 1 108 ? 43.810 -3.447 18.349 1.00 83.81 108 LEU A O 1
ATOM 856 N N . ARG A 1 109 ? 45.205 -5.197 18.236 1.00 87.25 109 ARG A N 1
ATOM 857 C CA . ARG A 1 109 ? 46.375 -4.433 17.782 1.00 87.25 109 ARG A CA 1
ATOM 858 C C . ARG A 1 109 ? 46.198 -3.857 16.377 1.00 87.25 109 ARG A C 1
ATOM 860 O O . ARG A 1 109 ? 46.586 -2.718 16.149 1.00 87.25 109 ARG A O 1
ATOM 867 N N . THR A 1 110 ? 45.607 -4.606 15.446 1.00 87.94 110 THR A N 1
ATOM 868 C CA . THR A 1 110 ? 45.418 -4.128 14.066 1.00 87.94 110 THR A CA 1
ATOM 869 C C . THR A 1 110 ? 44.352 -3.043 14.001 1.00 87.94 110 THR A C 1
ATOM 871 O O . THR A 1 110 ? 44.525 -2.074 13.268 1.00 87.94 110 THR A O 1
ATOM 874 N N . VAL A 1 111 ? 43.306 -3.148 14.827 1.00 87.75 111 VAL A N 1
ATOM 875 C CA . VAL A 1 111 ? 42.280 -2.102 14.962 1.00 87.75 111 VAL A CA 1
ATOM 876 C C . VAL A 1 111 ? 42.885 -0.803 15.498 1.00 87.75 111 VAL A C 1
ATOM 878 O O . VAL A 1 111 ? 42.640 0.259 14.932 1.00 87.75 111 VAL A O 1
ATOM 881 N N . LEU A 1 112 ? 43.729 -0.879 16.534 1.00 92.06 112 LEU A N 1
ATOM 882 C CA . LEU A 1 112 ? 44.396 0.302 17.094 1.00 92.06 112 LEU A CA 1
ATOM 883 C C . LEU A 1 112 ? 45.349 0.977 16.102 1.00 92.06 112 LEU A C 1
ATOM 885 O O . LEU A 1 112 ? 45.373 2.202 16.027 1.00 92.06 112 LEU A O 1
ATOM 889 N N . ILE A 1 113 ? 46.108 0.196 15.328 1.00 93.94 113 ILE A N 1
ATOM 890 C CA . ILE A 1 113 ? 47.007 0.737 14.299 1.00 93.94 113 ILE A CA 1
ATOM 891 C C . ILE A 1 113 ? 46.201 1.393 13.172 1.00 93.94 113 ILE A C 1
ATOM 893 O O . ILE A 1 113 ? 46.534 2.490 12.738 1.00 93.94 113 ILE A O 1
ATOM 897 N N . ALA A 1 114 ? 45.119 0.763 12.712 1.00 92.25 114 ALA A N 1
ATOM 898 C CA . ALA A 1 114 ? 44.271 1.355 11.681 1.00 92.25 114 ALA A CA 1
ATOM 899 C C . ALA A 1 114 ? 43.625 2.664 12.169 1.00 92.25 114 ALA A C 1
A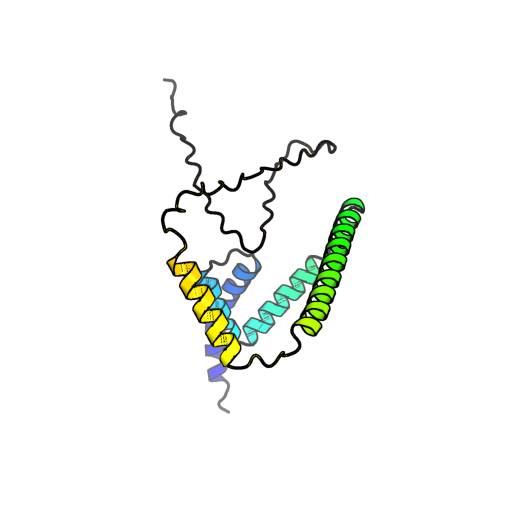TOM 901 O O . ALA A 1 114 ? 43.641 3.663 11.452 1.00 92.25 114 ALA A O 1
ATOM 902 N N . ALA A 1 115 ? 43.124 2.684 13.407 1.00 91.62 115 ALA A N 1
ATOM 903 C CA . ALA A 1 115 ? 42.537 3.874 14.012 1.00 91.62 115 ALA A CA 1
ATOM 904 C C . ALA A 1 115 ? 43.557 5.013 14.167 1.00 91.62 115 ALA A C 1
ATOM 906 O O . ALA A 1 115 ? 43.241 6.159 13.848 1.00 91.62 115 ALA A O 1
ATOM 907 N N . SER A 1 116 ? 44.787 4.715 14.604 1.00 94.56 116 SER A N 1
ATOM 908 C CA . SER A 1 116 ? 45.831 5.736 14.739 1.00 94.56 116 SER A CA 1
ATOM 909 C C . SER A 1 116 ? 46.264 6.296 13.386 1.00 94.56 116 SER A C 1
ATOM 911 O O . SER A 1 116 ? 46.443 7.505 13.262 1.00 94.56 116 SER A O 1
ATOM 913 N N . VAL A 1 117 ? 46.357 5.456 12.352 1.00 95.69 117 VAL A N 1
ATOM 914 C CA . VAL A 1 117 ? 46.669 5.897 10.986 1.00 95.69 117 VAL A CA 1
ATOM 915 C C . VAL A 1 117 ? 45.572 6.810 10.441 1.00 95.69 117 VAL A C 1
ATOM 917 O O . VAL A 1 117 ? 45.887 7.886 9.940 1.00 95.69 117 VAL A O 1
ATOM 920 N N . VAL A 1 118 ? 44.294 6.441 10.582 1.00 92.38 118 VAL A N 1
ATOM 921 C CA . VAL A 1 118 ? 43.168 7.291 10.150 1.00 92.38 118 VAL A CA 1
ATOM 922 C C . VAL A 1 118 ? 43.165 8.621 10.903 1.00 92.38 118 VAL A C 1
ATOM 924 O O . VAL A 1 118 ? 42.963 9.665 10.287 1.00 92.38 118 VAL A O 1
ATOM 927 N N . PHE A 1 119 ? 43.439 8.600 12.208 1.00 93.50 119 PHE A N 1
ATOM 928 C CA . PHE A 1 119 ? 43.528 9.812 13.019 1.00 93.50 119 PHE A CA 1
ATOM 929 C C . PHE A 1 119 ? 44.668 10.728 12.562 1.00 93.50 119 PHE A C 1
ATOM 931 O O . PHE A 1 119 ? 44.448 11.920 12.370 1.00 93.50 119 PHE A O 1
ATOM 938 N N . ILE A 1 120 ? 45.864 10.179 12.328 1.00 93.50 120 ILE A N 1
ATOM 939 C CA . ILE A 1 120 ? 47.014 10.946 11.829 1.00 93.50 120 ILE A CA 1
ATOM 940 C C . ILE A 1 120 ? 46.699 11.522 10.448 1.00 93.50 120 ILE A C 1
ATOM 942 O O . ILE A 1 120 ? 46.907 12.711 10.232 1.00 93.50 120 ILE A O 1
ATOM 946 N N . ILE A 1 121 ? 46.147 10.722 9.532 1.00 90.94 121 ILE A N 1
ATOM 947 C CA . ILE A 1 121 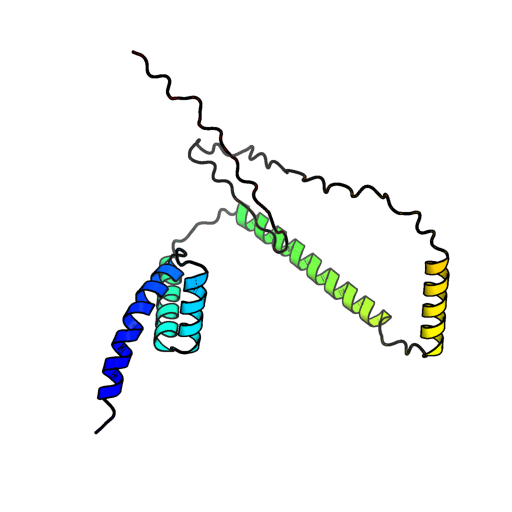? 45.758 11.202 8.200 1.00 90.94 121 ILE A CA 1
ATOM 948 C C . ILE A 1 121 ? 44.740 12.335 8.329 1.00 90.94 121 ILE A C 1
ATOM 950 O O . ILE A 1 121 ? 44.957 13.389 7.745 1.00 90.94 121 ILE A O 1
ATOM 954 N N . GLY A 1 122 ? 43.686 12.168 9.132 1.00 85.19 122 GLY A N 1
ATOM 955 C CA . GLY A 1 122 ? 42.677 13.204 9.365 1.00 85.19 122 GLY A CA 1
ATOM 956 C C . GLY A 1 122 ? 43.252 14.493 9.957 1.00 85.19 122 GLY A C 1
ATOM 957 O O . GLY A 1 122 ? 42.794 15.575 9.607 1.00 85.19 122 GLY A O 1
ATOM 958 N N . LEU A 1 123 ? 44.294 14.394 10.785 1.00 89.19 123 LEU A N 1
ATOM 959 C CA . LEU A 1 123 ? 44.998 15.546 11.355 1.00 89.19 123 LEU A CA 1
ATOM 960 C C . LEU A 1 123 ? 45.825 16.299 10.297 1.00 89.19 123 LEU A C 1
ATOM 962 O O . LEU A 1 123 ? 45.993 17.512 10.392 1.00 89.19 123 LEU A O 1
ATOM 966 N N . PHE A 1 124 ? 46.304 15.589 9.272 1.00 85.94 124 PHE A N 1
ATOM 967 C CA . PHE A 1 124 ? 47.051 16.159 8.150 1.00 85.94 124 PHE A CA 1
ATOM 968 C C . PHE A 1 124 ? 46.188 16.526 6.937 1.00 85.94 124 PHE A C 1
ATOM 970 O O . PHE A 1 124 ? 46.716 17.151 6.018 1.00 85.94 124 PHE A O 1
ATOM 977 N N . VAL A 1 125 ? 44.893 16.186 6.905 1.00 80.94 125 VAL A N 1
ATOM 978 C CA . VAL A 1 125 ? 43.985 16.681 5.862 1.00 80.94 125 VAL A CA 1
ATOM 979 C C . VAL A 1 125 ? 43.748 18.173 6.124 1.00 80.94 125 VAL A C 1
ATOM 981 O O . VAL A 1 125 ? 43.118 18.525 7.122 1.00 80.94 125 VAL A O 1
ATOM 984 N N . PRO A 1 126 ? 44.246 19.077 5.261 1.00 76.19 126 PRO A N 1
ATOM 985 C CA . PRO A 1 126 ? 44.043 20.501 5.451 1.00 76.19 126 PRO A CA 1
ATOM 986 C C . PRO A 1 126 ? 42.547 20.809 5.351 1.00 76.19 126 PRO A C 1
ATOM 988 O O . PRO A 1 126 ? 41.908 20.532 4.336 1.00 76.19 126 PRO A O 1
ATOM 991 N N . SER A 1 127 ? 41.996 21.454 6.378 1.00 66.31 127 SER A N 1
ATOM 992 C CA . SER A 1 127 ? 40.606 21.933 6.460 1.00 66.31 127 SER A CA 1
ATOM 993 C C . SER A 1 127 ? 40.226 22.982 5.397 1.00 66.31 127 SER A C 1
ATOM 995 O O . SER A 1 127 ? 39.117 23.505 5.411 1.00 66.31 127 SER A O 1
ATOM 997 N N . ASN A 1 128 ? 41.111 23.252 4.433 1.00 60.66 128 ASN A N 1
ATOM 998 C CA . ASN A 1 128 ? 40.899 24.167 3.312 1.00 60.66 128 ASN A CA 1
ATOM 999 C C . ASN A 1 128 ? 40.226 23.519 2.085 1.00 60.66 128 ASN A C 1
ATOM 1001 O O . ASN A 1 128 ? 40.048 24.191 1.073 1.00 60.66 128 ASN A O 1
ATOM 1005 N N . MET A 1 129 ? 39.812 22.247 2.143 1.00 59.66 129 MET A N 1
ATOM 1006 C CA . MET A 1 129 ? 38.972 21.632 1.100 1.00 59.66 129 MET A CA 1
ATOM 1007 C C . MET A 1 129 ? 37.475 21.799 1.406 1.00 59.66 129 MET A C 1
ATOM 1009 O O . MET A 1 129 ? 36.748 20.823 1.560 1.00 59.66 129 MET A O 1
ATOM 1013 N N . ALA A 1 130 ? 37.001 23.042 1.492 1.00 53.94 130 ALA A N 1
ATOM 1014 C CA . ALA A 1 130 ? 35.575 23.352 1.588 1.00 53.94 130 ALA A CA 1
ATOM 1015 C C . ALA A 1 130 ? 35.198 24.463 0.600 1.00 53.94 130 ALA A C 1
ATOM 1017 O O . ALA A 1 130 ? 35.059 25.626 0.962 1.00 53.94 130 ALA A O 1
ATOM 1018 N N . SER A 1 131 ? 35.067 24.089 -0.672 1.00 52.31 131 SER A N 1
ATOM 1019 C CA . SER A 1 131 ? 34.139 24.692 -1.647 1.00 52.31 131 SER A CA 1
ATOM 1020 C C . SER A 1 131 ? 34.134 23.822 -2.903 1.00 52.31 131 SER A C 1
ATOM 1022 O O . SER A 1 131 ? 34.520 24.234 -3.992 1.00 52.31 131 SER A O 1
ATOM 1024 N N . GLY A 1 132 ? 33.764 22.554 -2.721 1.00 52.62 132 GLY A N 1
ATOM 1025 C CA . GLY A 1 132 ? 33.304 21.734 -3.829 1.00 52.62 132 GLY A CA 1
ATOM 1026 C C . GLY A 1 132 ? 31.854 22.104 -4.074 1.00 52.62 132 GLY A C 1
ATOM 1027 O O . GLY A 1 132 ? 30.992 21.683 -3.309 1.00 52.62 132 GLY A O 1
ATOM 1028 N N . ASP A 1 133 ? 31.647 22.940 -5.088 1.00 52.94 133 ASP A N 1
ATOM 1029 C CA . ASP A 1 133 ? 30.388 23.215 -5.771 1.00 52.94 133 ASP A CA 1
ATOM 1030 C C . ASP A 1 133 ? 29.457 21.999 -5.666 1.00 52.94 133 ASP A C 1
ATOM 1032 O O . ASP A 1 133 ? 29.720 20.935 -6.242 1.00 52.94 133 ASP A O 1
ATOM 1036 N N . THR A 1 134 ? 28.425 22.108 -4.826 1.00 53.38 134 THR A N 1
ATOM 1037 C CA . THR A 1 134 ? 27.376 21.100 -4.742 1.00 53.38 134 THR A CA 1
ATOM 1038 C C . THR A 1 134 ? 26.719 21.101 -6.105 1.00 53.38 134 THR A C 1
ATOM 1040 O O . THR A 1 134 ? 25.872 21.952 -6.365 1.00 53.38 134 THR A O 1
ATOM 1043 N N . LYS A 1 135 ? 27.159 20.193 -6.987 1.00 47.12 135 LYS A N 1
ATOM 1044 C CA . LYS A 1 135 ? 26.538 19.961 -8.287 1.00 47.12 135 LYS A CA 1
ATOM 1045 C C . LYS A 1 135 ? 25.043 19.862 -8.051 1.00 47.12 135 LYS A C 1
ATOM 1047 O O . LYS A 1 135 ? 24.557 18.864 -7.518 1.00 47.12 135 LYS A O 1
ATOM 1052 N N . ILE A 1 136 ? 24.360 20.938 -8.420 1.00 57.16 136 ILE A N 1
ATOM 1053 C CA . ILE A 1 136 ? 22.920 21.014 -8.543 1.00 57.16 136 ILE A CA 1
ATOM 1054 C C . ILE A 1 136 ? 22.556 19.780 -9.352 1.00 57.16 136 ILE A C 1
ATOM 1056 O O . ILE A 1 136 ? 23.049 19.597 -10.467 1.00 57.16 136 ILE A O 1
ATOM 1060 N N . VAL A 1 137 ? 21.813 18.873 -8.723 1.00 51.06 137 VAL A N 1
ATOM 1061 C CA . VAL A 1 137 ? 21.287 17.688 -9.383 1.00 51.06 137 VAL A CA 1
ATOM 1062 C C . VAL A 1 137 ? 20.446 18.223 -10.526 1.00 51.06 137 VAL A C 1
ATOM 1064 O O . VAL A 1 137 ? 19.391 18.808 -10.312 1.00 51.06 137 VAL A O 1
ATOM 1067 N N . GLU A 1 138 ? 20.998 18.121 -11.728 1.00 51.44 138 GLU A N 1
ATOM 1068 C CA . GLU A 1 138 ? 20.383 18.592 -12.952 1.00 51.44 138 GLU A CA 1
ATOM 1069 C C . GLU A 1 138 ? 19.102 17.779 -13.122 1.00 51.44 138 GLU A C 1
ATOM 1071 O O . GLU A 1 138 ? 19.131 16.590 -13.450 1.00 51.44 138 GLU A O 1
ATOM 1076 N N . THR A 1 139 ? 17.973 18.398 -12.777 1.00 49.91 139 THR A N 1
ATOM 1077 C CA . THR A 1 139 ? 16.638 17.822 -12.892 1.00 49.91 139 THR A CA 1
ATOM 1078 C C . THR A 1 139 ? 16.370 17.605 -14.373 1.00 49.91 139 THR A C 1
ATOM 1080 O O . THR A 1 139 ? 15.832 18.465 -15.069 1.00 49.91 139 THR A O 1
ATOM 1083 N N . ARG A 1 140 ? 16.821 16.465 -14.895 1.00 47.03 140 ARG A N 1
ATOM 1084 C CA . ARG A 1 140 ? 16.631 16.081 -16.287 1.00 47.03 140 ARG A CA 1
ATOM 1085 C C . ARG A 1 140 ? 15.149 15.782 -16.478 1.00 47.03 140 ARG A C 1
ATOM 1087 O O . ARG A 1 140 ? 14.700 14.660 -16.268 1.00 47.03 140 ARG A O 1
ATOM 1094 N N . GLN A 1 141 ? 14.385 16.810 -16.838 1.00 49.22 141 GLN A N 1
ATOM 1095 C CA . GLN A 1 141 ? 13.009 16.671 -17.297 1.00 49.22 141 GLN A CA 1
ATOM 1096 C C . GLN A 1 141 ? 13.027 15.880 -18.606 1.00 49.22 141 GLN A C 1
ATOM 1098 O O . GLN A 1 141 ? 13.237 16.425 -19.690 1.00 49.22 141 GLN A O 1
ATOM 1103 N N . GLU A 1 142 ? 12.846 14.569 -18.508 1.00 49.16 142 GLU A N 1
ATOM 1104 C CA . GLU A 1 142 ? 12.634 13.723 -19.671 1.00 49.16 142 GLU A CA 1
ATOM 1105 C C . GLU A 1 142 ? 11.205 13.956 -20.174 1.00 49.16 142 GLU A C 1
ATOM 1107 O O . GLU A 1 142 ? 10.233 13.396 -19.669 1.00 49.16 142 GLU A O 1
ATOM 1112 N N . ARG A 1 143 ? 11.060 14.854 -21.154 1.00 49.50 143 ARG A N 1
ATOM 1113 C CA . ARG A 1 143 ? 9.805 15.019 -21.891 1.00 49.50 143 ARG A CA 1
ATOM 1114 C C . ARG A 1 143 ? 9.609 13.792 -22.773 1.00 49.50 143 ARG A C 1
ATOM 1116 O O . ARG A 1 143 ? 10.218 13.681 -23.836 1.00 49.50 143 ARG A O 1
ATOM 1123 N N . VAL A 1 144 ? 8.760 12.873 -22.328 1.00 49.19 144 VAL A N 1
ATOM 1124 C CA . VAL A 1 144 ? 8.336 11.723 -23.129 1.00 49.19 144 VAL A CA 1
ATOM 1125 C C . VAL A 1 144 ? 7.427 12.238 -24.242 1.00 49.19 144 VAL A C 1
ATOM 1127 O O . VAL A 1 144 ? 6.258 12.549 -24.025 1.00 49.19 144 VAL A O 1
ATOM 1130 N N . ASN A 1 145 ? 7.986 12.380 -25.441 1.00 51.34 145 ASN A N 1
ATOM 1131 C CA . ASN A 1 145 ? 7.232 12.777 -26.619 1.00 51.34 145 ASN A CA 1
ATOM 1132 C C . ASN A 1 145 ? 6.489 11.538 -27.137 1.00 51.34 145 ASN A C 1
ATOM 1134 O O . ASN A 1 145 ? 7.085 10.662 -27.763 1.00 51.34 145 ASN A O 1
ATOM 1138 N N . LEU A 1 146 ? 5.195 11.439 -26.831 1.00 59.34 146 LEU A N 1
ATOM 1139 C CA . LEU A 1 146 ? 4.303 10.372 -27.297 1.00 59.34 146 LEU A CA 1
ATOM 1140 C C . LEU A 1 146 ? 3.966 10.590 -28.784 1.00 59.34 146 LEU A C 1
ATOM 1142 O O . LEU A 1 146 ? 2.820 10.824 -29.161 1.00 59.34 146 LEU A O 1
ATOM 1146 N N . ALA A 1 147 ? 4.979 10.565 -29.648 1.00 49.16 147 ALA A N 1
ATOM 1147 C CA . ALA A 1 147 ? 4.797 10.646 -31.089 1.00 49.16 147 ALA A CA 1
ATOM 1148 C C . ALA A 1 147 ? 4.306 9.284 -31.599 1.00 49.16 147 ALA A C 1
ATOM 1150 O O . ALA A 1 147 ? 5.103 8.383 -31.846 1.00 49.16 147 ALA A O 1
ATOM 1151 N N . GLY A 1 148 ? 2.989 9.113 -31.725 1.00 49.81 148 GLY A N 1
ATOM 1152 C CA . GLY A 1 148 ? 2.446 7.922 -32.387 1.00 49.81 148 GLY A CA 1
ATOM 1153 C C . GLY A 1 148 ? 0.955 7.657 -32.222 1.00 49.81 148 GLY A C 1
ATOM 1154 O O . GLY A 1 148 ? 0.385 6.978 -33.069 1.00 49.81 148 GLY A O 1
ATOM 1155 N N . SER A 1 149 ? 0.2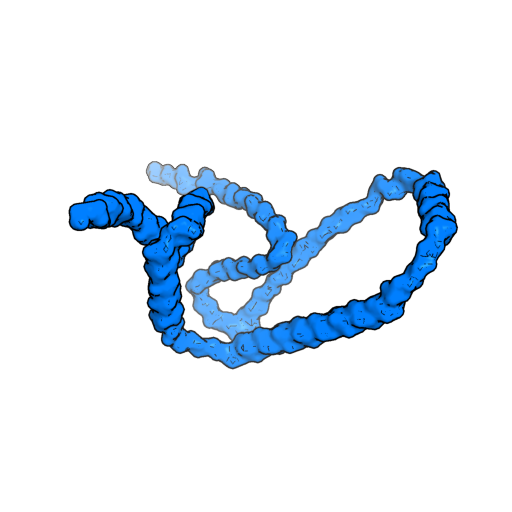98 8.215 -31.208 1.00 48.38 149 SER A N 1
ATOM 1156 C CA . SER A 1 149 ? -1.146 8.035 -31.044 1.00 48.38 149 SER A CA 1
ATOM 1157 C C . SER A 1 149 ? -1.850 9.356 -31.291 1.00 48.38 149 SER A C 1
ATOM 1159 O O . SER A 1 149 ? -1.612 10.332 -30.585 1.00 48.38 149 SER A O 1
ATOM 1161 N N . ALA A 1 150 ? -2.725 9.380 -32.294 1.00 52.81 150 ALA A N 1
ATOM 1162 C CA . ALA A 1 150 ? -3.730 10.418 -32.472 1.00 52.81 150 ALA A CA 1
ATOM 1163 C C . ALA A 1 150 ? -4.707 10.363 -31.284 1.00 52.81 150 ALA A C 1
ATOM 1165 O O . ALA A 1 150 ? -5.810 9.833 -31.383 1.00 52.81 150 ALA A O 1
ATOM 1166 N N . VAL A 1 151 ? -4.261 10.833 -30.120 1.00 52.16 151 VAL A N 1
ATOM 1167 C CA . VAL A 1 151 ? -5.104 10.979 -28.940 1.00 52.16 151 VAL A CA 1
ATOM 1168 C C . VAL A 1 151 ? -5.809 12.316 -29.093 1.00 52.16 151 VAL A C 1
ATOM 1170 O O . VAL A 1 151 ? -5.188 13.376 -29.078 1.00 52.16 151 VAL A O 1
ATOM 1173 N N . SER A 1 152 ? -7.115 12.222 -29.333 1.00 49.19 152 SER A N 1
ATOM 1174 C CA . SER A 1 152 ? -8.070 13.325 -29.283 1.00 49.19 152 SER A CA 1
ATOM 1175 C C . SER A 1 152 ? -7.771 14.245 -28.094 1.00 49.19 152 SER A C 1
ATOM 1177 O O . SER A 1 152 ? -7.493 13.761 -27.002 1.00 49.19 152 SER A O 1
ATOM 1179 N N . HIS A 1 153 ? -7.847 15.559 -28.308 1.00 50.09 153 HIS A N 1
ATOM 1180 C CA . HIS A 1 153 ? -7.542 16.658 -27.377 1.00 50.09 153 HIS A CA 1
ATOM 1181 C C . HIS A 1 153 ? -8.347 16.686 -26.052 1.00 50.09 153 HIS A C 1
ATOM 1183 O O . HIS A 1 153 ? -8.403 17.717 -25.383 1.00 50.09 153 HIS A O 1
ATOM 1189 N N . ALA A 1 154 ? -8.977 15.592 -25.638 1.00 50.00 154 ALA A N 1
ATOM 1190 C CA . ALA A 1 154 ? -9.703 15.507 -24.383 1.00 50.00 154 ALA A CA 1
ATOM 1191 C C . ALA A 1 154 ? -8.758 15.066 -23.253 1.00 50.00 154 ALA A C 1
ATOM 1193 O O . ALA A 1 154 ? -8.509 13.882 -23.068 1.00 50.00 154 ALA A O 1
ATOM 1194 N N . VAL A 1 155 ? -8.279 16.056 -22.493 1.00 51.69 155 VAL A N 1
ATOM 1195 C CA . VAL A 1 155 ? -7.694 15.917 -21.146 1.00 51.69 155 VAL A CA 1
ATOM 1196 C C . VAL A 1 155 ? -6.328 15.213 -21.109 1.00 51.69 155 VAL A C 1
ATOM 1198 O O . VAL A 1 155 ? -6.207 14.011 -20.902 1.00 51.69 155 VAL A O 1
ATOM 1201 N N . GLN A 1 156 ? -5.257 16.000 -21.256 1.00 43.34 156 GLN A N 1
ATOM 1202 C CA . GLN A 1 156 ? -3.923 15.592 -20.807 1.00 43.34 156 GLN A CA 1
ATOM 1203 C C . GLN A 1 156 ? -3.888 15.646 -19.276 1.00 43.34 156 GLN A C 1
ATOM 1205 O O . GLN A 1 156 ? -3.581 16.678 -18.685 1.00 43.34 156 GLN A O 1
ATOM 1210 N N . GLU A 1 157 ? -4.238 14.538 -18.631 1.00 40.12 157 GLU A N 1
ATOM 1211 C CA . GLU A 1 157 ? -4.028 14.359 -17.197 1.00 40.12 157 GLU A CA 1
ATOM 1212 C C . GLU A 1 157 ? -2.546 14.043 -16.950 1.00 40.12 157 GLU A C 1
ATOM 1214 O O . GLU A 1 157 ? -1.980 13.108 -17.525 1.00 40.12 157 GLU A O 1
ATOM 1219 N N . ALA A 1 158 ? -1.879 14.858 -16.133 1.00 48.47 158 ALA A N 1
ATOM 1220 C CA . ALA A 1 158 ? -0.482 14.643 -15.785 1.00 48.47 158 ALA A CA 1
ATOM 1221 C C . ALA A 1 158 ? -0.356 13.379 -14.917 1.00 48.47 158 ALA A C 1
ATOM 1223 O O . ALA A 1 158 ? -0.806 13.341 -13.773 1.00 48.47 158 ALA A O 1
ATOM 1224 N N . VAL A 1 159 ? 0.267 12.331 -15.458 1.00 40.19 159 VAL A N 1
ATOM 1225 C CA . VAL A 1 159 ? 0.561 11.105 -14.707 1.00 40.19 159 VAL A CA 1
ATOM 1226 C C . VAL A 1 159 ? 1.826 11.327 -13.877 1.00 40.19 159 VAL A C 1
ATOM 1228 O O . VAL A 1 159 ? 2.935 11.363 -14.413 1.00 40.19 159 VAL A O 1
ATOM 1231 N N . TYR A 1 160 ? 1.670 11.462 -12.560 1.00 50.91 160 TYR A N 1
ATOM 1232 C CA . TYR A 1 160 ? 2.787 11.569 -11.620 1.00 50.91 160 TYR A CA 1
ATOM 1233 C C . TYR A 1 160 ? 3.244 10.174 -11.177 1.00 50.91 160 TYR A C 1
ATOM 1235 O O . TYR A 1 160 ? 2.514 9.448 -10.505 1.00 50.91 160 TYR A O 1
ATOM 1243 N N . VAL A 1 161 ? 4.467 9.789 -11.545 1.00 49.25 161 VAL A N 1
ATOM 1244 C CA . VAL A 1 161 ? 5.090 8.538 -11.087 1.00 49.25 161 VAL A CA 1
ATOM 1245 C C . VAL A 1 161 ? 5.928 8.832 -9.842 1.00 49.25 161 VAL A C 1
ATOM 1247 O O . VAL A 1 161 ? 6.965 9.487 -9.926 1.00 49.25 161 VAL A O 1
ATOM 1250 N N . PHE A 1 162 ? 5.480 8.346 -8.684 1.00 51.19 162 PHE A N 1
ATOM 1251 C CA . PHE A 1 162 ? 6.192 8.493 -7.413 1.00 51.19 162 PHE A CA 1
ATOM 1252 C C . PHE A 1 162 ? 7.245 7.391 -7.247 1.00 51.19 162 PHE A C 1
ATOM 1254 O O . PHE A 1 162 ? 6.918 6.205 -7.257 1.00 51.19 162 PHE A O 1
ATOM 1261 N N . TYR A 1 163 ? 8.506 7.776 -7.039 1.00 53.00 163 TYR A N 1
ATOM 1262 C CA . TYR A 1 163 ? 9.548 6.861 -6.568 1.00 53.00 163 TYR A CA 1
ATOM 1263 C C . TYR A 1 163 ? 9.643 6.940 -5.036 1.00 53.00 163 TYR A C 1
ATOM 1265 O O . TYR A 1 163 ? 9.728 8.047 -4.495 1.00 53.00 163 TYR A O 1
ATOM 1273 N N . PRO A 1 164 ? 9.645 5.805 -4.312 1.00 49.78 164 PRO A N 1
ATOM 1274 C CA . PRO A 1 164 ? 9.764 5.817 -2.858 1.00 49.78 164 PRO A CA 1
ATOM 1275 C C . PRO A 1 164 ? 11.127 6.395 -2.442 1.00 49.78 164 PRO A C 1
ATOM 1277 O O . PRO A 1 164 ? 12.168 5.876 -2.838 1.00 49.78 164 PRO A O 1
ATOM 1280 N N . GLY A 1 165 ? 11.109 7.476 -1.653 1.00 56.25 165 GLY A N 1
ATOM 1281 C CA . GLY A 1 165 ? 12.307 8.141 -1.116 1.00 56.25 165 GLY A CA 1
ATOM 1282 C C . GLY A 1 165 ? 12.558 9.574 -1.603 1.00 56.25 165 GLY A C 1
ATOM 1283 O O . GLY A 1 165 ? 13.478 10.212 -1.098 1.00 56.25 165 GLY A O 1
ATOM 1284 N N . LEU A 1 166 ? 11.755 10.106 -2.533 1.00 49.59 166 LEU A N 1
ATOM 1285 C CA . LEU A 1 166 ? 11.802 11.523 -2.918 1.00 49.59 166 LEU A CA 1
ATOM 1286 C C . LEU A 1 166 ? 10.681 12.321 -2.242 1.00 49.59 166 LEU A C 1
ATOM 1288 O O . LEU A 1 166 ? 9.504 12.138 -2.544 1.00 49.59 166 LEU A O 1
ATOM 1292 N N . THR A 1 167 ? 11.051 13.248 -1.361 1.00 44.06 167 THR A N 1
ATOM 1293 C CA . THR A 1 167 ? 10.170 14.328 -0.898 1.00 44.06 167 THR A CA 1
ATOM 1294 C C . THR A 1 167 ? 10.165 15.447 -1.932 1.00 44.06 167 THR A C 1
ATOM 1296 O O . THR A 1 167 ? 11.185 16.103 -2.133 1.00 44.06 167 THR A O 1
ATOM 1299 N N . ILE A 1 168 ? 9.022 15.667 -2.584 1.00 52.62 168 ILE A N 1
ATOM 1300 C CA . ILE A 1 168 ? 8.806 16.807 -3.479 1.00 52.62 168 ILE A CA 1
ATOM 1301 C C . ILE A 1 168 ? 8.036 17.867 -2.696 1.00 52.62 168 ILE A C 1
ATOM 1303 O O . ILE A 1 168 ? 6.909 17.634 -2.265 1.00 52.62 168 ILE A O 1
ATOM 1307 N N . THR A 1 169 ? 8.640 19.035 -2.520 1.00 46.50 169 THR A N 1
ATOM 1308 C CA . THR A 1 169 ? 7.938 20.246 -2.096 1.00 46.50 169 THR A CA 1
ATOM 1309 C C . THR A 1 169 ? 7.364 20.910 -3.340 1.00 46.50 169 THR A C 1
ATOM 1311 O O . THR A 1 169 ? 8.119 21.408 -4.172 1.00 46.50 169 THR A O 1
ATOM 1314 N N . ALA A 1 170 ? 6.041 20.875 -3.503 1.00 51.50 170 ALA A N 1
ATOM 1315 C CA . ALA A 1 170 ? 5.378 21.655 -4.539 1.00 51.50 170 ALA A CA 1
ATOM 1316 C C . ALA A 1 170 ? 5.330 23.119 -4.086 1.00 51.50 170 ALA A C 1
ATOM 1318 O O . ALA A 1 170 ? 4.734 23.434 -3.056 1.00 51.50 170 ALA A O 1
ATOM 1319 N N . GLU A 1 171 ? 5.987 23.997 -4.834 1.00 54.81 171 GLU A N 1
ATOM 1320 C CA . GLU A 1 171 ? 5.839 25.438 -4.664 1.00 54.81 171 GLU A CA 1
ATOM 1321 C C . GLU A 1 171 ? 4.501 25.836 -5.311 1.00 54.81 171 GLU A C 1
ATOM 1323 O O . GLU A 1 171 ? 4.250 25.449 -6.459 1.00 54.81 171 GLU A O 1
ATOM 1328 N N . PRO A 1 172 ? 3.586 26.502 -4.585 1.00 54.66 172 PRO A N 1
ATOM 1329 C CA . PRO A 1 172 ? 2.290 26.858 -5.140 1.00 54.66 172 PRO A CA 1
ATOM 1330 C C . PRO A 1 172 ? 2.497 27.822 -6.307 1.00 54.66 172 PRO A C 1
ATOM 1332 O O . PRO A 1 172 ? 3.088 28.889 -6.147 1.00 54.66 172 PRO A O 1
ATOM 1335 N N . VAL A 1 173 ? 2.000 27.445 -7.485 1.00 65.31 173 VAL A N 1
ATOM 1336 C CA . VAL A 1 173 ? 1.922 28.358 -8.624 1.00 65.31 173 VAL A CA 1
ATOM 1337 C C . VAL A 1 173 ? 0.864 29.397 -8.275 1.00 65.31 173 VAL A C 1
ATOM 1339 O O . VAL A 1 173 ? -0.332 29.118 -8.306 1.00 65.31 173 VAL A O 1
ATOM 1342 N N . VAL A 1 174 ? 1.312 30.583 -7.872 1.00 68.50 174 VAL A N 1
ATOM 1343 C CA . VAL A 1 174 ? 0.445 31.749 -7.726 1.00 68.50 174 VAL A CA 1
ATOM 1344 C C . VAL A 1 174 ? 0.150 32.236 -9.143 1.00 68.50 174 VAL A C 1
ATOM 1346 O O . VAL A 1 174 ? 0.938 32.971 -9.732 1.00 68.50 174 VAL A O 1
ATOM 1349 N N . GLU A 1 175 ? -0.937 31.744 -9.737 1.00 63.16 175 GLU A N 1
ATOM 1350 C CA . GLU A 1 175 ? -1.486 32.353 -10.948 1.00 63.16 175 GLU A CA 1
ATOM 1351 C C . GLU A 1 175 ? -2.061 33.718 -10.567 1.00 63.16 175 GLU A C 1
ATOM 1353 O O . GLU A 1 175 ? -3.077 33.820 -9.878 1.00 63.16 175 GLU A O 1
ATOM 1358 N N . ASP A 1 176 ? -1.355 34.765 -10.988 1.00 60.34 176 ASP A N 1
ATOM 1359 C CA . ASP A 1 176 ? -1.745 36.165 -10.851 1.00 60.34 176 ASP A CA 1
ATOM 1360 C C . ASP A 1 176 ? -3.019 36.403 -11.688 1.00 60.34 176 ASP A C 1
ATOM 1362 O O . ASP A 1 176 ? -2.982 36.634 -12.897 1.00 60.34 176 ASP A O 1
ATOM 1366 N N . LEU A 1 177 ? -4.180 36.244 -11.050 1.00 58.78 177 LEU A N 1
ATOM 1367 C CA . LEU A 1 177 ? -5.515 36.321 -11.660 1.00 58.78 177 LEU A CA 1
ATOM 1368 C C . LEU A 1 177 ? -6.065 37.760 -11.758 1.00 58.78 177 LEU A C 1
ATOM 1370 O O . LEU A 1 177 ? -7.265 37.946 -11.962 1.00 58.78 177 LEU A O 1
ATOM 1374 N N . ASP A 1 178 ? -5.215 38.784 -11.655 1.00 59.00 178 ASP A N 1
ATOM 1375 C CA . ASP A 1 178 ? -5.653 40.175 -11.456 1.00 59.00 178 ASP A CA 1
ATOM 1376 C C . ASP A 1 178 ? -6.018 40.969 -12.733 1.00 59.00 178 ASP A C 1
ATOM 1378 O O . ASP A 1 178 ? -6.415 42.128 -12.639 1.00 59.00 178 ASP A O 1
ATOM 1382 N N . GLU A 1 179 ? -5.974 40.391 -13.943 1.00 58.91 179 GLU A N 1
ATOM 1383 C CA . GLU A 1 179 ? -6.055 41.202 -15.180 1.00 58.91 179 GLU A CA 1
ATOM 1384 C C . GLU A 1 179 ? -7.332 41.069 -16.042 1.00 58.91 179 GLU A C 1
ATOM 1386 O O . GLU A 1 179 ? -7.313 41.405 -17.229 1.00 58.91 179 GLU A O 1
ATOM 1391 N N . ARG A 1 180 ? -8.479 40.603 -15.516 1.00 51.84 180 ARG A N 1
ATOM 1392 C CA . ARG A 1 180 ? -9.695 40.422 -16.359 1.00 51.84 180 ARG A CA 1
ATOM 1393 C C . ARG A 1 180 ? -11.041 40.888 -15.804 1.00 51.84 180 ARG A C 1
ATOM 1395 O O . ARG A 1 180 ? -12.074 40.304 -16.123 1.00 51.84 180 ARG A O 1
ATOM 1402 N N . ILE A 1 181 ? -11.076 42.014 -15.094 1.00 54.75 181 ILE A N 1
ATOM 1403 C CA . ILE A 1 181 ? -12.334 42.756 -14.879 1.00 54.75 181 ILE A CA 1
ATOM 1404 C C . ILE A 1 181 ? -12.160 44.211 -15.339 1.00 54.75 181 ILE A C 1
ATOM 1406 O O . ILE A 1 181 ? -12.126 45.144 -14.545 1.00 54.75 181 ILE A O 1
ATOM 1410 N N . SER A 1 182 ? -12.047 44.413 -16.657 1.00 56.34 182 SER A N 1
ATOM 1411 C CA . SER A 1 182 ? -12.362 45.702 -17.285 1.00 56.34 182 SER A CA 1
ATOM 1412 C C . SER A 1 182 ? -13.786 45.608 -17.825 1.00 56.34 182 SER A C 1
ATOM 1414 O O . SER A 1 182 ? -14.045 45.025 -18.877 1.00 56.34 182 SER A O 1
ATOM 1416 N N . ILE A 1 183 ? -14.730 46.091 -17.020 1.00 60.06 183 ILE A N 1
ATOM 1417 C CA . ILE A 1 183 ? -16.143 46.200 -17.373 1.00 60.06 183 ILE A CA 1
ATOM 1418 C C . ILE A 1 183 ? -16.267 47.389 -18.328 1.00 60.06 183 ILE A C 1
ATOM 1420 O O . ILE A 1 183 ? -15.989 48.527 -17.952 1.00 60.06 183 ILE A O 1
ATOM 1424 N N . HIS A 1 184 ? -16.670 47.112 -19.568 1.00 56.38 184 HIS A N 1
ATOM 1425 C CA . HIS A 1 184 ? -17.163 48.123 -20.495 1.00 56.38 184 HIS A CA 1
ATOM 1426 C C . HIS A 1 184 ? -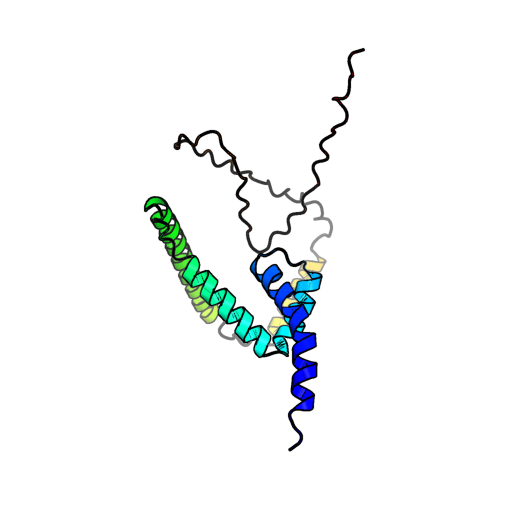18.425 48.771 -19.904 1.00 56.38 184 HIS A C 1
ATOM 1428 O O . HIS A 1 184 ? -19.422 48.083 -19.685 1.00 56.38 184 HIS A O 1
ATOM 1434 N N . ASN A 1 185 ? -18.350 50.081 -19.652 1.00 60.09 185 ASN A N 1
ATOM 1435 C CA . ASN A 1 185 ? -19.507 50.980 -19.612 1.00 60.09 185 ASN A CA 1
ATOM 1436 C C . ASN A 1 185 ? -19.976 51.297 -21.035 1.00 60.09 185 ASN A C 1
ATOM 1438 O O . ASN A 1 185 ? -19.096 51.377 -21.928 1.00 60.09 185 ASN A O 1
#

Foldseek 3Di:
DPDPVVVVVVVVVVVVLVVVLVCVVVVNHDPVSVVVSVVVCVPDPVSVVVSVVVVVVVVVVPPPPPPDPVVVVVVVVVVVVVVVVVVVVVVVVVVVVVVVPVDPPPPPVNVVVVVVVVVVVVVVPPPPPPDPPPPPPPPPPPPPDPPDDPDPPPDPDDDDDDDPPDDDDDDDDPPPPPPPPPDDD

pLDDT: mean 74.25, std 18.76, range [40.12, 98.25]

Secondary structure (DSSP, 8-state):
---SHHHHHHHHHHHHHHHHHHHHHHT---HHHHHHHHHHHHH-HHHHHHHHHHHHHHHHHT-------HHHHHHHHHHHHHHHHHHHHHHHHHHHHHHHTS-----HHHHHHHHHHHHHHHHHS-TT------------------TT----SS-------PPTT----PPP------S------